Protein AF-A0A078JVB6-F1 (afdb_monomer)

Nearest PDB structures (foldseek):
  8y9r-assembly2_B  TM=2.788E-01  e=4.853E-01  Physcomitrium patens
  7nfx-assembly1_u  TM=2.437E-01  e=1.561E+00  Homo sapiens

Foldseek 3Di:
DLVVLLVLLLVLVVVLQVDDPPDQSCPDPSLVVLQCLQQVDPPLSSLLSNLVSLVCCCVVHPDQQEGDPRSLVSVLVSLLSSLLSCVVVVVLVSNLSSLVSQQRHFYADPVRDTDGSLLVNLPRCCLLDLVSLLVSLVVQVPDDDDPPDDPLRSSLVSLLVSLLSCLSNQPDLVSSLVSSVVSCVVVVHDPVSNVVSSVSSVVSNCVSCVVVNHDCPPVPPDPPDDDDDDDDDDDDDDDDDDDDDDDDDPPPPPPDDDDDDDDDDDDDDDDDDDDDDDDD

InterPro domains:
  IPR051696 DENN Domain-Containing GEFs [PTHR12296] (29-275)

Solvent-accessible surface area (backbone atoms only — not comparable to full-atom values): 17310 Å² total; per-residue (Å²): 105,74,67,58,52,35,56,50,41,44,56,33,51,58,48,52,77,62,56,53,99,87,54,61,44,75,79,29,71,41,42,50,51,52,44,49,38,34,71,72,38,88,87,41,60,41,29,41,34,45,46,49,43,52,50,48,46,54,69,76,44,93,53,80,37,77,37,54,74,58,49,39,54,39,55,41,52,49,48,47,50,30,38,54,53,26,54,77,69,68,37,58,68,48,35,52,52,42,54,57,50,25,66,53,27,26,24,66,50,98,82,70,46,77,49,41,42,29,46,74,46,57,87,46,70,66,80,75,38,60,68,54,55,50,53,51,49,52,55,56,66,72,46,92,72,67,92,85,61,52,65,72,60,50,54,50,54,50,50,50,54,53,43,48,51,40,41,49,30,45,57,52,73,66,64,46,45,55,48,51,50,55,57,38,55,77,70,66,58,54,67,77,57,51,54,50,51,52,53,49,44,53,51,53,40,50,54,44,35,72,73,72,44,74,66,69,93,68,65,90,77,68,90,75,82,73,81,78,88,72,82,88,78,83,88,90,85,91,82,86,84,88,83,91,82,85,82,89,76,88,80,70,79,85,77,82,77,87,87,86,86,87,88,88,82,89,84,85,89,88,84,84,92,82,89,87,91,82,91,134

Mean predicted aligned error: 13.22 Å

Structure (mmCIF, N/CA/C/O backbone):
data_AF-A0A078JVB6-F1
#
_entry.id   AF-A0A078JVB6-F1
#
loop_
_atom_site.group_PDB
_atom_site.id
_atom_site.type_symbol
_atom_site.label_atom_id
_atom_site.label_alt_id
_atom_site.label_comp_id
_atom_site.label_asym_id
_atom_site.label_entity_id
_atom_site.label_seq_id
_atom_site.pdbx_PDB_ins_code
_atom_site.Cartn_x
_atom_site.Cartn_y
_atom_site.Cartn_z
_atom_site.occupancy
_atom_site.B_iso_or_equiv
_atom_site.auth_seq_id
_atom_site.auth_comp_id
_atom_site.auth_asym_id
_atom_site.auth_atom_id
_atom_site.pdbx_PDB_model_num
ATOM 1 N N . MET A 1 1 ? 23.842 14.309 -0.931 1.00 63.47 1 MET A N 1
ATOM 2 C CA . MET A 1 1 ? 23.602 12.861 -1.118 1.00 63.47 1 MET A CA 1
ATOM 3 C C . MET A 1 1 ? 22.116 12.519 -1.155 1.00 63.47 1 MET A C 1
ATOM 5 O O . MET A 1 1 ? 21.648 12.162 -2.223 1.00 63.47 1 MET A O 1
ATOM 9 N N . VAL A 1 2 ? 21.351 12.672 -0.062 1.00 66.50 2 VAL A N 1
ATOM 10 C CA . VAL A 1 2 ? 19.897 12.362 -0.048 1.00 66.50 2 VAL A CA 1
ATOM 11 C C . VAL A 1 2 ? 19.121 13.165 -1.103 1.00 66.50 2 VAL A C 1
ATOM 13 O O . VAL A 1 2 ? 18.364 12.595 -1.885 1.00 66.50 2 VAL A O 1
ATOM 16 N N . LEU A 1 3 ? 19.376 14.477 -1.193 1.00 70.25 3 LEU A N 1
ATOM 17 C CA . LEU A 1 3 ? 18.745 15.346 -2.192 1.00 70.25 3 LEU A CA 1
ATOM 18 C C . LEU A 1 3 ? 19.116 14.948 -3.635 1.00 70.25 3 LEU A C 1
ATOM 20 O O . LEU A 1 3 ? 18.257 14.950 -4.510 1.00 70.25 3 LEU A O 1
ATOM 24 N N . ASP A 1 4 ? 20.363 14.529 -3.869 1.00 80.69 4 ASP A N 1
ATOM 25 C CA . ASP A 1 4 ? 20.841 14.112 -5.197 1.00 80.69 4 ASP A CA 1
ATOM 26 C C . ASP A 1 4 ? 20.177 12.806 -5.658 1.00 80.69 4 ASP A C 1
ATOM 28 O O . ASP A 1 4 ? 19.817 12.666 -6.828 1.00 80.69 4 ASP A O 1
ATOM 32 N N . ILE A 1 5 ? 19.969 11.858 -4.735 1.00 83.19 5 ILE A N 1
ATOM 33 C CA . ILE A 1 5 ? 19.266 10.597 -5.011 1.00 83.19 5 ILE A CA 1
ATOM 34 C C . ILE A 1 5 ? 17.796 10.872 -5.336 1.00 83.19 5 ILE A C 1
ATOM 36 O O . ILE A 1 5 ? 17.284 10.332 -6.316 1.00 83.19 5 ILE A O 1
ATOM 40 N N . LYS A 1 6 ? 17.138 11.757 -4.579 1.00 83.25 6 LYS A N 1
ATOM 41 C CA . LYS A 1 6 ? 15.743 12.144 -4.828 1.00 83.25 6 LYS A CA 1
ATOM 42 C C . LYS A 1 6 ? 15.561 12.778 -6.210 1.00 83.25 6 LYS A C 1
ATOM 44 O O . LYS A 1 6 ? 14.719 12.321 -6.979 1.00 83.25 6 LYS A O 1
ATOM 49 N N . VAL A 1 7 ? 16.387 13.765 -6.567 1.00 87.50 7 VAL A N 1
ATOM 50 C CA . VAL A 1 7 ? 16.336 14.417 -7.892 1.00 87.50 7 VAL A CA 1
ATOM 51 C C . VAL A 1 7 ? 16.582 13.403 -9.014 1.00 87.50 7 VAL A C 1
ATOM 53 O O . VAL A 1 7 ? 15.894 13.411 -10.039 1.00 87.50 7 VAL A O 1
ATOM 56 N N . LYS A 1 8 ? 17.528 12.477 -8.817 1.00 92.38 8 LYS A N 1
ATOM 57 C CA . LYS A 1 8 ? 17.791 11.400 -9.778 1.00 92.38 8 LYS A CA 1
ATOM 58 C C . LYS A 1 8 ? 16.578 10.480 -9.949 1.00 92.38 8 LYS A C 1
ATOM 60 O O . LYS A 1 8 ? 16.223 10.172 -11.087 1.00 92.38 8 LYS A O 1
ATOM 65 N N . LEU A 1 9 ? 15.939 10.067 -8.853 1.00 94.62 9 LEU A N 1
ATOM 66 C CA . LEU A 1 9 ? 14.742 9.221 -8.873 1.00 94.62 9 LEU A CA 1
ATOM 67 C C . LEU A 1 9 ? 13.564 9.913 -9.561 1.00 94.62 9 LEU A C 1
ATOM 69 O O . LEU A 1 9 ? 12.920 9.280 -10.389 1.00 94.62 9 LEU A O 1
ATOM 73 N N . GLN A 1 10 ? 13.350 11.209 -9.323 1.00 93.81 10 GLN A N 1
ATOM 74 C CA . GLN A 1 10 ? 12.337 11.999 -10.035 1.00 93.81 10 GLN A CA 1
ATOM 75 C C . GLN A 1 10 ? 12.557 11.985 -11.551 1.00 93.81 10 GLN A C 1
ATOM 77 O O . GLN A 1 10 ? 11.631 11.721 -12.319 1.00 93.81 10 GLN A O 1
ATOM 82 N N . GLY A 1 11 ? 13.796 12.203 -11.997 1.00 95.25 11 GLY A N 1
ATOM 83 C CA . GLY A 1 11 ? 14.130 12.144 -13.418 1.00 95.25 11 GLY A CA 1
ATOM 84 C C . GLY A 1 11 ? 13.919 10.755 -14.031 1.00 95.25 11 GLY A C 1
ATOM 85 O O . GLY A 1 11 ? 13.381 10.653 -15.132 1.00 95.25 11 GLY A O 1
ATOM 86 N N . LEU A 1 12 ? 14.336 9.693 -13.333 1.00 97.00 12 LEU A N 1
ATOM 87 C CA . LEU A 1 12 ? 14.167 8.308 -13.791 1.00 97.00 12 LEU A CA 1
ATOM 88 C C . LEU A 1 12 ? 12.688 7.908 -13.844 1.00 97.00 12 LEU A C 1
ATOM 90 O O . LEU A 1 12 ? 12.253 7.341 -14.839 1.00 97.00 12 LEU A O 1
ATOM 94 N N . TRP A 1 13 ? 11.914 8.255 -12.815 1.00 96.69 13 TRP A N 1
ATOM 95 C CA . TRP A 1 13 ? 10.478 7.996 -12.731 1.00 96.69 13 TRP A CA 1
ATOM 96 C C . TRP A 1 13 ? 9.714 8.622 -13.899 1.00 96.69 13 TRP A C 1
ATOM 98 O O . TRP A 1 13 ? 8.967 7.942 -14.599 1.00 96.69 13 TRP A O 1
ATOM 108 N N . LEU A 1 14 ? 9.948 9.909 -14.164 1.00 95.44 14 LEU A N 1
ATOM 109 C CA . LEU A 1 14 ? 9.268 10.606 -15.254 1.00 95.44 14 LEU A CA 1
ATOM 110 C C . LEU A 1 14 ? 9.662 10.069 -16.631 1.00 95.44 14 LEU A C 1
ATOM 112 O O . LEU A 1 14 ? 8.834 10.092 -17.537 1.00 95.44 14 LEU A O 1
ATOM 116 N N . ARG A 1 15 ? 10.906 9.608 -16.813 1.00 96.19 15 ARG A N 1
ATOM 117 C CA . ARG A 1 15 ? 11.323 8.960 -18.064 1.00 96.19 15 ARG A CA 1
ATOM 118 C C . ARG A 1 15 ? 10.704 7.575 -18.220 1.00 96.19 15 ARG A C 1
ATOM 120 O O . ARG A 1 15 ? 10.214 7.286 -19.302 1.00 96.19 15 ARG A O 1
ATOM 127 N N . LEU A 1 16 ? 10.621 6.787 -17.144 1.00 96.25 16 LEU A N 1
ATOM 128 C CA . LEU A 1 16 ? 9.953 5.481 -17.139 1.00 96.25 16 LEU A CA 1
ATOM 129 C C . LEU A 1 16 ? 8.487 5.600 -17.589 1.00 96.25 16 LEU A C 1
ATOM 131 O O . LEU A 1 16 ? 8.020 4.816 -18.408 1.00 96.25 16 LEU A O 1
ATOM 135 N N . LEU A 1 17 ? 7.770 6.617 -17.098 1.00 94.19 17 LEU A N 1
ATOM 136 C CA . LEU A 1 17 ? 6.379 6.881 -17.489 1.00 94.19 17 LEU A CA 1
ATOM 137 C C . LEU A 1 17 ? 6.217 7.472 -18.901 1.00 94.19 17 LEU A C 1
ATOM 139 O O . LEU A 1 17 ? 5.098 7.556 -19.403 1.00 94.19 17 LEU A O 1
ATOM 143 N N . LYS A 1 18 ? 7.308 7.910 -19.534 1.00 93.88 18 LYS A N 1
ATOM 144 C CA . LYS A 1 18 ? 7.320 8.478 -20.891 1.00 93.88 18 LYS A CA 1
ATOM 145 C C . LYS A 1 18 ? 7.853 7.512 -21.947 1.00 93.88 18 LYS A C 1
ATOM 147 O O . LYS A 1 18 ? 7.932 7.916 -23.105 1.00 93.88 18 LYS A O 1
ATOM 152 N N . LEU A 1 19 ? 8.221 6.289 -21.557 1.00 90.69 19 LEU A N 1
ATOM 153 C CA . LEU A 1 19 ? 8.624 5.253 -22.503 1.00 90.69 19 LEU A CA 1
ATOM 154 C C . LEU A 1 19 ? 7.527 5.040 -23.553 1.00 90.69 19 LEU A C 1
ATOM 156 O O . LEU A 1 19 ? 6.331 5.108 -23.247 1.00 90.69 19 LEU A O 1
ATOM 160 N N . GLY A 1 20 ? 7.956 4.841 -24.797 1.00 81.69 20 GLY A N 1
ATOM 161 C CA . GLY A 1 20 ? 7.069 4.637 -25.938 1.00 81.69 20 GLY A CA 1
ATOM 162 C C . GLY A 1 20 ? 6.258 3.345 -25.809 1.00 81.69 20 GLY A C 1
ATOM 163 O O . GLY A 1 20 ? 6.610 2.452 -25.046 1.00 81.69 20 GLY A O 1
ATOM 164 N N . SER A 1 21 ? 5.185 3.207 -26.594 1.00 77.62 21 SER A N 1
ATOM 165 C CA . SER A 1 21 ? 4.349 1.994 -26.584 1.00 77.62 21 SER A CA 1
ATOM 166 C C . SER A 1 21 ? 5.095 0.720 -26.997 1.00 77.62 21 SER A C 1
ATOM 168 O O . SER A 1 21 ? 4.660 -0.373 -26.653 1.00 77.62 21 SER A O 1
ATOM 170 N N . ASP A 1 22 ? 6.199 0.867 -27.733 1.00 81.69 22 ASP A N 1
ATOM 171 C CA . ASP A 1 22 ? 7.014 -0.239 -28.249 1.00 81.69 22 ASP A CA 1
ATOM 172 C C . ASP A 1 22 ? 8.239 -0.547 -27.363 1.00 81.69 22 ASP A C 1
ATOM 174 O O . ASP A 1 22 ? 8.994 -1.479 -27.642 1.00 81.69 22 ASP A O 1
ATOM 178 N N . GLU A 1 23 ? 8.462 0.239 -26.305 1.00 87.62 23 GLU A N 1
ATOM 179 C CA . GLU A 1 23 ? 9.583 0.072 -25.380 1.00 87.62 23 GLU A CA 1
ATOM 180 C C . GLU A 1 23 ? 9.140 -0.753 -24.167 1.00 87.62 23 GLU A C 1
ATOM 182 O O . GLU A 1 23 ? 8.207 -0.373 -23.465 1.00 87.62 23 GLU A O 1
ATOM 187 N N . ASP A 1 24 ? 9.823 -1.869 -23.883 1.00 91.88 24 ASP A N 1
ATOM 188 C CA . ASP A 1 24 ? 9.560 -2.674 -22.683 1.00 91.88 24 ASP A CA 1
ATOM 189 C C . ASP A 1 24 ? 10.155 -1.992 -21.434 1.00 91.88 24 ASP A C 1
ATOM 191 O O . ASP A 1 24 ? 11.388 -1.976 -21.280 1.00 91.88 24 ASP A O 1
ATOM 195 N N . PRO A 1 25 ? 9.326 -1.486 -20.496 1.00 93.62 25 PRO A N 1
ATOM 196 C CA . PRO A 1 25 ? 9.805 -0.793 -19.310 1.00 93.62 25 PRO A CA 1
ATOM 197 C C . PRO A 1 25 ? 10.682 -1.662 -18.415 1.00 93.62 25 PRO A C 1
ATOM 199 O O . PRO A 1 25 ? 11.586 -1.122 -17.786 1.00 93.62 25 PRO A O 1
ATOM 202 N N . LEU A 1 26 ? 10.488 -2.985 -18.373 1.00 94.75 26 LEU A N 1
ATOM 203 C CA . LEU A 1 26 ? 11.305 -3.876 -17.538 1.00 94.75 26 LEU A CA 1
ATOM 204 C C . LEU A 1 26 ? 12.746 -4.006 -18.044 1.00 94.75 26 LEU A C 1
ATOM 206 O O . LEU A 1 26 ? 13.659 -4.247 -17.255 1.00 94.75 26 LEU A O 1
ATOM 210 N N . SER A 1 27 ? 12.954 -3.825 -19.348 1.00 94.19 27 SER A N 1
ATOM 211 C CA . SER A 1 27 ? 14.278 -3.822 -19.980 1.00 94.19 27 SER A CA 1
ATOM 212 C C . SER A 1 27 ? 14.947 -2.441 -19.992 1.00 94.19 27 SER A C 1
ATOM 214 O O . SER A 1 27 ? 16.119 -2.320 -20.354 1.00 94.19 27 SER A O 1
ATOM 216 N N . SER A 1 28 ? 14.214 -1.394 -19.595 1.00 96.38 28 SER A N 1
ATOM 217 C CA . SER A 1 28 ? 14.687 -0.012 -19.661 1.00 96.38 28 SER A CA 1
ATOM 218 C C . SER A 1 28 ? 15.803 0.283 -18.655 1.00 96.38 28 SER A C 1
ATOM 220 O O . SER A 1 28 ? 15.858 -0.255 -17.542 1.00 96.38 28 SER A O 1
ATOM 222 N N . PHE A 1 29 ? 16.678 1.216 -19.032 1.00 96.31 29 PHE A N 1
ATOM 223 C CA . PHE A 1 29 ? 17.718 1.731 -18.144 1.00 96.31 29 PHE A CA 1
ATOM 224 C C . PHE A 1 29 ? 17.118 2.402 -16.898 1.00 96.31 29 PHE A C 1
ATOM 226 O O . PHE A 1 29 ? 17.647 2.254 -15.792 1.00 96.31 29 PHE A O 1
ATOM 233 N N . GLU A 1 30 ? 16.005 3.119 -17.067 1.00 97.31 30 GLU A N 1
ATOM 234 C CA . GLU A 1 30 ? 15.248 3.768 -16.002 1.00 97.31 30 GLU A CA 1
ATOM 235 C C . GLU A 1 30 ? 14.823 2.768 -14.930 1.00 97.31 30 GLU A C 1
ATOM 237 O O . GLU A 1 30 ? 15.171 2.946 -13.760 1.00 97.31 30 GLU A O 1
ATOM 242 N N . TYR A 1 31 ? 14.122 1.703 -15.331 1.00 97.69 31 TYR A N 1
ATOM 243 C CA . TYR A 1 31 ? 13.657 0.662 -14.419 1.00 97.69 31 TYR A CA 1
ATOM 244 C C . TYR A 1 31 ? 14.824 -0.010 -13.701 1.00 97.69 31 TYR A C 1
ATOM 246 O O . TYR A 1 31 ? 14.832 -0.058 -12.471 1.00 97.69 31 TYR A O 1
ATOM 254 N N . GLY A 1 32 ? 15.840 -0.461 -14.448 1.00 97.38 32 GLY A N 1
ATOM 255 C CA . GLY A 1 32 ? 17.000 -1.139 -13.868 1.00 97.38 32 GLY A CA 1
ATOM 256 C C . GLY A 1 32 ? 17.744 -0.266 -12.856 1.00 97.38 32 GLY A C 1
ATOM 257 O O . GLY A 1 32 ? 18.151 -0.743 -11.797 1.00 97.38 32 GLY A O 1
ATOM 258 N N . THR A 1 33 ? 17.862 1.036 -13.129 1.00 96.69 33 THR A N 1
ATOM 259 C CA . THR A 1 33 ? 18.512 1.975 -12.206 1.00 96.69 33 THR A CA 1
ATOM 260 C C . THR A 1 33 ? 17.674 2.218 -10.953 1.00 96.69 33 THR A C 1
ATOM 262 O O . THR A 1 33 ? 18.233 2.233 -9.858 1.00 96.69 33 THR A O 1
ATOM 265 N N . ILE A 1 34 ? 16.356 2.414 -11.082 1.00 97.50 34 ILE A N 1
ATOM 266 C CA . ILE A 1 34 ? 15.474 2.582 -9.916 1.00 97.50 34 ILE A CA 1
ATOM 267 C C . ILE A 1 34 ? 15.509 1.315 -9.057 1.00 97.50 34 ILE A C 1
ATOM 269 O O . ILE A 1 34 ? 15.714 1.408 -7.850 1.00 97.50 34 ILE A O 1
ATOM 273 N N . LEU A 1 35 ? 15.375 0.139 -9.675 1.00 97.50 35 LEU A N 1
ATOM 274 C CA . LEU A 1 35 ? 15.418 -1.141 -8.978 1.00 97.50 35 LEU A CA 1
ATOM 275 C C . LEU A 1 35 ? 16.729 -1.303 -8.200 1.00 97.50 35 LEU A C 1
ATOM 277 O O . LEU A 1 35 ? 16.695 -1.549 -6.997 1.00 97.50 35 LEU A O 1
ATOM 281 N N . ALA A 1 36 ? 17.875 -1.065 -8.846 1.00 95.81 36 ALA A N 1
ATOM 282 C CA . ALA A 1 36 ? 19.182 -1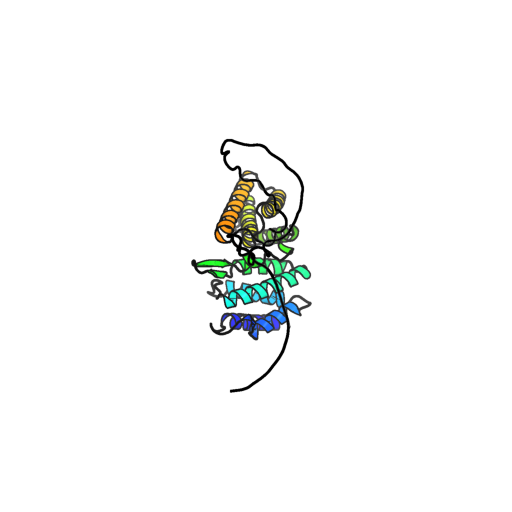.164 -8.200 1.00 95.81 36 ALA A CA 1
ATOM 283 C C . ALA A 1 36 ? 19.330 -0.199 -7.010 1.00 95.81 36 ALA A C 1
ATOM 285 O O . ALA A 1 36 ? 19.908 -0.575 -5.986 1.00 95.81 36 ALA A O 1
ATOM 286 N N . LEU A 1 37 ? 18.785 1.022 -7.123 1.00 94.94 37 LEU A N 1
ATOM 287 C CA . LEU A 1 37 ? 18.761 2.006 -6.036 1.00 94.94 37 LEU A CA 1
ATOM 288 C C . LEU A 1 37 ? 17.882 1.565 -4.862 1.00 94.94 37 LEU A C 1
ATOM 290 O O . LEU A 1 37 ? 18.185 1.928 -3.736 1.00 94.94 37 LEU A O 1
ATOM 294 N N . ILE A 1 38 ? 16.813 0.804 -5.092 1.00 95.88 38 ILE A N 1
ATOM 295 C CA . ILE A 1 38 ? 15.957 0.274 -4.020 1.00 95.88 38 I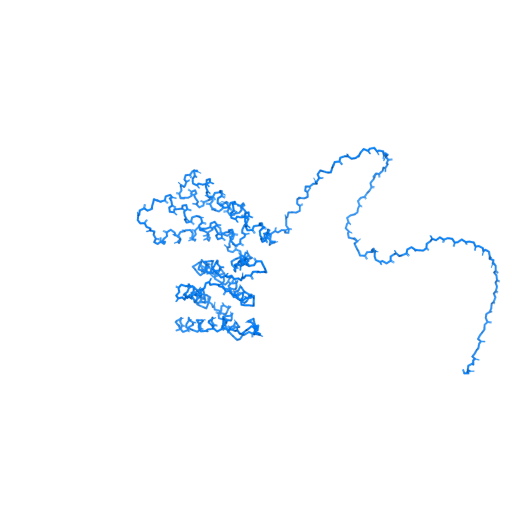LE A CA 1
ATOM 296 C C . ILE A 1 38 ? 16.601 -0.964 -3.375 1.00 95.88 38 ILE A C 1
ATOM 298 O O . ILE A 1 38 ? 16.591 -1.116 -2.151 1.00 95.88 38 ILE A O 1
ATOM 302 N N . GLU A 1 39 ? 17.149 -1.867 -4.188 1.00 93.44 39 GLU A N 1
ATOM 303 C CA . GLU A 1 39 ? 17.698 -3.149 -3.740 1.00 93.44 39 GLU A CA 1
ATOM 304 C C . GLU A 1 39 ? 18.985 -2.981 -2.930 1.00 93.44 39 GLU A C 1
ATOM 306 O O . GLU A 1 39 ? 19.098 -3.522 -1.823 1.00 93.44 39 GLU A O 1
ATOM 311 N N . SER A 1 40 ? 19.932 -2.205 -3.466 1.00 86.25 40 SER A N 1
ATOM 312 C CA . SER A 1 40 ? 21.302 -2.080 -2.941 1.00 86.25 40 SER A CA 1
ATOM 313 C C . SER A 1 40 ? 21.422 -1.103 -1.770 1.00 86.25 40 SER A C 1
ATOM 315 O O . SER A 1 40 ? 22.498 -0.924 -1.203 1.00 86.25 40 SER A O 1
ATOM 317 N N . ASP A 1 41 ? 20.327 -0.445 -1.416 1.00 80.25 41 ASP A N 1
ATOM 318 C CA . ASP A 1 41 ? 20.315 0.651 -0.467 1.00 80.25 41 ASP A CA 1
ATOM 319 C C . ASP A 1 41 ? 20.131 0.162 0.977 1.00 80.25 41 ASP A C 1
ATOM 321 O O . ASP A 1 41 ? 19.055 -0.277 1.409 1.00 80.25 41 ASP A O 1
ATOM 325 N N . ALA A 1 42 ? 21.237 0.224 1.719 1.00 79.25 42 ALA A N 1
ATOM 326 C CA . ALA A 1 42 ? 21.313 -0.175 3.117 1.00 79.25 42 ALA A CA 1
ATOM 327 C C . ALA A 1 42 ? 20.531 0.772 4.041 1.00 79.25 42 ALA A C 1
ATOM 329 O O . ALA A 1 42 ? 19.923 0.308 5.004 1.00 79.25 42 ALA A O 1
ATOM 330 N N . GLU A 1 43 ? 20.514 2.072 3.734 1.00 85.69 43 GLU A N 1
ATOM 331 C CA . GLU A 1 43 ? 19.908 3.108 4.582 1.00 85.69 43 GLU A CA 1
ATOM 332 C C . GLU A 1 43 ? 18.419 3.325 4.280 1.00 85.69 43 GLU A C 1
ATOM 334 O O . GLU A 1 43 ? 17.696 3.895 5.091 1.00 85.69 43 GLU A O 1
ATOM 339 N N . GLY A 1 44 ? 17.927 2.838 3.139 1.00 90.62 44 GLY A N 1
ATOM 340 C CA . GLY A 1 44 ? 16.526 2.972 2.737 1.00 90.62 44 GLY A CA 1
ATOM 341 C C . GLY A 1 44 ? 16.188 4.280 2.014 1.00 90.62 44 GLY A C 1
ATOM 342 O O . GLY A 1 44 ? 15.016 4.508 1.708 1.00 90.62 44 GLY A O 1
ATOM 343 N N . ILE A 1 45 ? 17.186 5.110 1.693 1.00 91.12 45 ILE A N 1
ATOM 344 C CA . ILE A 1 45 ? 17.053 6.375 0.956 1.00 91.12 45 ILE A CA 1
ATOM 345 C C . ILE A 1 45 ? 16.486 6.182 -0.461 1.00 91.12 45 ILE A C 1
ATOM 347 O O . ILE A 1 45 ? 15.641 6.956 -0.901 1.00 91.12 45 ILE A O 1
ATOM 351 N N . GLY A 1 46 ? 16.939 5.171 -1.196 1.00 93.50 46 GLY A N 1
ATOM 352 C CA . GLY A 1 46 ? 16.465 4.855 -2.541 1.00 93.50 46 GLY A CA 1
ATOM 353 C C . GLY A 1 46 ? 15.007 4.400 -2.545 1.00 93.50 46 GLY A C 1
ATOM 354 O O . GLY A 1 46 ? 14.212 4.881 -3.349 1.00 93.50 46 GLY A O 1
ATOM 355 N N . GLY A 1 47 ? 14.634 3.530 -1.600 1.00 95.25 47 GLY A N 1
ATOM 356 C CA . GLY A 1 47 ? 13.247 3.086 -1.421 1.00 95.25 47 GLY A CA 1
ATOM 357 C C . GLY A 1 47 ? 12.310 4.222 -1.006 1.00 95.25 47 GLY A C 1
ATOM 358 O O . GLY A 1 47 ? 11.321 4.485 -1.686 1.00 95.25 47 GLY A O 1
ATOM 359 N N . SER A 1 48 ? 12.638 4.923 0.080 1.00 95.31 48 SER A N 1
ATOM 360 C CA . SER A 1 48 ? 11.838 6.049 0.587 1.00 95.31 48 SER A CA 1
ATOM 361 C C . SER A 1 48 ? 11.747 7.194 -0.425 1.00 95.31 48 SER A C 1
ATOM 363 O O . SER A 1 48 ? 10.652 7.686 -0.696 1.00 95.31 48 SER A O 1
ATOM 365 N N . GLY A 1 49 ? 12.861 7.553 -1.071 1.00 95.06 49 GLY A N 1
ATOM 366 C CA . GLY A 1 49 ? 12.904 8.574 -2.115 1.00 95.06 49 GLY A CA 1
ATOM 367 C C . GLY A 1 49 ? 12.078 8.209 -3.351 1.00 95.06 49 GLY A C 1
ATOM 368 O O . GLY A 1 49 ? 11.471 9.088 -3.961 1.00 95.06 49 GLY A O 1
ATOM 369 N N . PHE A 1 50 ? 11.997 6.922 -3.708 1.00 96.62 50 PHE A N 1
ATOM 370 C CA . PHE A 1 50 ? 11.150 6.463 -4.811 1.00 96.62 50 PHE A CA 1
ATOM 371 C C . PHE A 1 50 ? 9.663 6.629 -4.476 1.00 96.62 50 PHE A C 1
ATOM 373 O O . PHE A 1 50 ? 8.907 7.178 -5.278 1.00 96.62 50 PHE A O 1
ATOM 380 N N . ILE A 1 51 ? 9.250 6.225 -3.272 1.00 97.25 51 ILE A N 1
ATOM 381 C CA . ILE A 1 51 ? 7.866 6.396 -2.810 1.00 97.25 51 ILE A CA 1
ATOM 382 C C . ILE A 1 51 ? 7.495 7.879 -2.711 1.00 97.25 51 ILE A C 1
ATOM 384 O O . ILE A 1 51 ? 6.419 8.282 -3.156 1.00 97.25 51 ILE A O 1
ATOM 388 N N . GLU A 1 52 ? 8.389 8.708 -2.173 1.00 95.12 52 GLU A N 1
ATOM 389 C CA . GLU A 1 52 ? 8.177 10.151 -2.071 1.00 95.12 52 GLU A CA 1
ATOM 390 C C . GLU A 1 52 ? 8.041 10.802 -3.454 1.00 95.12 52 GLU A C 1
ATOM 392 O O . GLU A 1 52 ? 7.132 11.601 -3.663 1.00 95.12 52 GLU A O 1
ATOM 397 N N . CYS A 1 53 ? 8.871 10.401 -4.421 1.00 95.00 53 CYS A N 1
ATOM 398 C CA . CYS A 1 53 ? 8.772 10.851 -5.807 1.00 95.00 53 CYS A CA 1
ATOM 399 C C . CYS A 1 53 ? 7.386 10.569 -6.410 1.00 95.00 53 CYS A C 1
ATOM 401 O O . CYS A 1 53 ? 6.780 11.458 -7.011 1.00 95.00 53 CYS A O 1
ATOM 403 N N . ILE A 1 54 ? 6.857 9.353 -6.234 1.00 96.62 54 ILE A N 1
ATOM 404 C CA . ILE A 1 54 ? 5.510 9.006 -6.713 1.00 96.62 54 ILE A CA 1
ATOM 405 C C . ILE A 1 54 ? 4.460 9.873 -6.012 1.00 96.62 54 ILE A C 1
ATOM 407 O O . ILE A 1 54 ? 3.574 10.429 -6.663 1.00 96.62 54 ILE A O 1
ATOM 411 N N . ARG A 1 55 ? 4.571 10.016 -4.688 1.00 95.50 55 ARG A N 1
ATOM 412 C CA . ARG A 1 55 ? 3.634 10.796 -3.873 1.00 95.50 55 ARG A CA 1
ATOM 413 C C . ARG A 1 55 ? 3.594 12.264 -4.294 1.00 95.50 55 ARG A C 1
ATOM 415 O O . ARG A 1 55 ? 2.517 12.848 -4.361 1.00 95.50 55 ARG A O 1
ATOM 422 N N . GLU A 1 56 ? 4.748 12.861 -4.573 1.00 94.06 56 GLU A N 1
ATOM 423 C CA . GLU A 1 56 ? 4.849 14.227 -5.088 1.00 94.06 56 GLU A CA 1
ATOM 424 C C . GLU A 1 56 ? 4.256 14.342 -6.489 1.00 94.06 56 GLU A C 1
ATOM 426 O O . GLU A 1 56 ? 3.535 15.299 -6.755 1.00 94.06 56 GLU A O 1
ATOM 431 N N . HIS A 1 57 ? 4.502 13.366 -7.367 1.00 94.12 57 HIS A N 1
ATOM 432 C CA . HIS A 1 57 ? 3.935 13.373 -8.713 1.00 94.12 57 HIS A CA 1
ATOM 433 C C . HIS A 1 57 ? 2.402 13.321 -8.675 1.00 94.12 57 HIS A C 1
ATOM 435 O O . HIS A 1 57 ? 1.760 14.137 -9.326 1.00 94.12 57 HIS A O 1
ATOM 441 N N . LEU A 1 58 ? 1.812 12.446 -7.855 1.00 94.69 58 LEU A N 1
ATOM 442 C CA . LEU A 1 58 ? 0.356 12.357 -7.677 1.00 94.69 58 LEU A CA 1
ATOM 443 C C . LEU A 1 58 ? -0.261 13.638 -7.088 1.00 94.69 58 LEU A C 1
ATOM 445 O O . LEU A 1 58 ? -1.395 13.971 -7.407 1.00 94.69 58 LEU A O 1
ATOM 449 N N . LYS A 1 59 ? 0.462 14.359 -6.220 1.00 92.31 59 LYS A N 1
ATOM 450 C CA . LYS A 1 59 ? -0.050 15.577 -5.564 1.00 92.31 59 LYS A CA 1
ATOM 451 C C . LYS A 1 59 ? 0.129 16.849 -6.386 1.00 92.31 59 LYS A C 1
ATOM 453 O O . LYS A 1 59 ? -0.710 17.740 -6.312 1.00 92.31 59 LYS A O 1
ATOM 458 N N . ASN A 1 60 ? 1.251 16.963 -7.093 1.00 89.06 60 ASN A N 1
ATOM 459 C CA . ASN A 1 60 ? 1.709 18.221 -7.688 1.00 89.06 60 ASN A CA 1
ATOM 460 C C . ASN A 1 60 ? 1.557 18.260 -9.215 1.00 89.06 60 ASN A C 1
ATOM 462 O O . ASN A 1 60 ? 1.977 19.235 -9.836 1.00 89.06 60 ASN A O 1
ATOM 466 N N . SER A 1 61 ? 1.011 17.211 -9.830 1.00 86.94 61 SER A N 1
ATOM 467 C CA . SER A 1 61 ? 0.751 17.159 -11.269 1.00 86.94 61 SER A CA 1
ATOM 468 C C . SER A 1 61 ? -0.711 16.829 -11.554 1.00 86.94 61 SER A C 1
ATOM 470 O O . SER A 1 61 ? -1.420 16.330 -10.686 1.00 86.94 61 SER A O 1
ATOM 472 N N . ASP A 1 62 ? -1.137 17.037 -12.799 1.00 89.31 62 ASP A N 1
ATOM 473 C CA . ASP A 1 62 ? -2.459 16.616 -13.282 1.00 89.31 62 ASP A CA 1
ATOM 474 C C . ASP A 1 62 ? -2.525 15.103 -13.594 1.00 89.31 62 ASP A C 1
ATOM 476 O O . ASP A 1 62 ? -3.459 14.626 -14.245 1.00 89.31 62 ASP A O 1
ATOM 480 N N . TRP A 1 63 ? -1.518 14.323 -13.180 1.00 92.31 63 TRP A N 1
ATOM 481 C CA . TRP A 1 63 ? -1.492 12.884 -13.408 1.00 92.31 63 TRP A CA 1
ATOM 482 C C . TRP A 1 63 ? -2.470 12.167 -12.476 1.00 92.31 63 TRP A C 1
ATOM 484 O O . TRP A 1 63 ? -2.329 12.168 -11.258 1.00 92.31 63 TRP A O 1
ATOM 494 N N . ASN A 1 64 ? -3.439 11.481 -13.074 1.00 91.44 64 ASN A N 1
ATOM 495 C CA . ASN A 1 64 ? -4.508 10.779 -12.366 1.00 91.44 64 ASN A CA 1
ATOM 496 C C . ASN A 1 64 ? -4.139 9.358 -11.898 1.00 91.44 64 ASN A C 1
ATOM 498 O O . ASN A 1 64 ? -5.037 8.591 -11.565 1.00 91.44 64 ASN A O 1
ATOM 502 N N . GLY A 1 65 ? -2.859 8.972 -11.953 1.00 94.94 65 GLY A N 1
ATOM 503 C CA . GLY A 1 65 ? -2.401 7.626 -11.590 1.00 94.94 65 GLY A CA 1
ATOM 504 C C . GLY A 1 65 ? -2.597 6.551 -12.669 1.00 94.94 65 GLY A C 1
ATOM 505 O O . GLY A 1 65 ? -2.257 5.390 -12.441 1.00 94.94 65 GLY A O 1
ATOM 506 N N . GLY A 1 66 ? -3.116 6.905 -13.848 1.00 96.25 66 GLY A N 1
ATOM 507 C CA . GLY A 1 66 ? -3.283 5.976 -14.965 1.00 96.25 66 GLY A CA 1
ATOM 508 C C . GLY A 1 66 ? -1.948 5.509 -15.556 1.00 96.25 66 GLY A C 1
ATOM 509 O O . GLY A 1 66 ? -1.067 6.326 -15.833 1.00 96.25 66 GLY A O 1
ATOM 510 N N . LEU A 1 67 ? -1.827 4.198 -15.773 1.00 96.19 67 LEU A N 1
ATOM 511 C CA . LEU A 1 67 ? -0.660 3.506 -16.326 1.00 96.19 67 LEU A CA 1
ATOM 512 C C . LEU A 1 67 ? -1.052 2.666 -17.551 1.00 96.19 67 LEU A C 1
ATOM 514 O O . LEU A 1 67 ? -2.152 2.099 -17.598 1.00 96.19 67 LEU A O 1
ATOM 518 N N . THR A 1 68 ? -0.134 2.521 -18.513 1.00 94.44 68 THR A N 1
ATOM 519 C CA . THR A 1 68 ? -0.243 1.461 -19.535 1.00 94.44 68 THR A CA 1
ATOM 520 C C . THR A 1 68 ? -0.061 0.077 -18.901 1.00 94.44 68 THR A C 1
ATOM 522 O O . THR A 1 68 ? 0.322 -0.042 -17.734 1.00 94.44 68 THR A O 1
ATOM 525 N N . VAL A 1 69 ? -0.335 -0.997 -19.646 1.00 93.50 69 VAL A N 1
ATOM 526 C CA . VAL A 1 69 ? -0.179 -2.371 -19.134 1.00 93.50 69 VAL A CA 1
ATOM 527 C C . VAL A 1 69 ? 1.279 -2.649 -18.759 1.00 93.50 69 VAL A C 1
ATOM 529 O O . VAL A 1 69 ? 1.556 -3.201 -17.695 1.00 93.50 69 VAL A O 1
ATOM 532 N N . GLU A 1 70 ? 2.206 -2.213 -19.598 1.00 93.50 70 GLU A N 1
ATOM 533 C CA . GLU A 1 70 ? 3.642 -2.417 -19.456 1.00 93.50 70 GLU A CA 1
ATOM 534 C C . GLU A 1 70 ? 4.189 -1.589 -18.286 1.00 93.50 70 GLU A C 1
ATOM 536 O O . GLU A 1 70 ? 4.888 -2.111 -17.413 1.00 93.50 70 GLU A O 1
ATOM 541 N N . GLN A 1 71 ? 3.786 -0.315 -18.198 1.00 95.62 71 GLN A N 1
ATOM 542 C CA . GLN A 1 71 ? 4.128 0.554 -17.071 1.00 95.62 71 GLN A CA 1
ATOM 543 C C . GLN A 1 71 ? 3.587 -0.011 -15.759 1.00 95.62 71 GLN A C 1
ATOM 545 O O . GLN A 1 71 ? 4.300 -0.044 -14.760 1.00 95.62 71 GLN A O 1
ATOM 550 N N . PHE A 1 72 ? 2.349 -0.508 -15.757 1.00 96.81 72 PHE A N 1
ATOM 551 C CA . PHE A 1 72 ? 1.744 -1.119 -14.580 1.00 96.81 72 PHE A CA 1
ATOM 552 C C . PHE A 1 72 ? 2.572 -2.286 -14.050 1.00 96.81 72 PHE A C 1
ATOM 554 O O . PHE A 1 72 ? 2.787 -2.374 -12.843 1.00 96.81 72 PHE A O 1
ATOM 561 N N . ILE A 1 73 ? 3.064 -3.164 -14.929 1.00 95.69 73 ILE A N 1
ATOM 562 C CA . ILE A 1 73 ? 3.904 -4.295 -14.524 1.00 95.69 73 ILE A CA 1
ATOM 563 C C . ILE A 1 73 ? 5.195 -3.791 -13.868 1.00 95.69 73 ILE A C 1
ATOM 565 O O . ILE A 1 73 ? 5.512 -4.230 -12.763 1.00 95.69 73 ILE A O 1
ATOM 569 N N . ALA A 1 74 ? 5.891 -2.838 -14.491 1.00 97.12 74 ALA A N 1
ATOM 570 C CA . ALA A 1 74 ? 7.131 -2.282 -13.955 1.00 97.12 74 ALA A CA 1
ATOM 571 C C . ALA A 1 74 ? 6.932 -1.562 -12.611 1.00 97.12 74 ALA A C 1
ATOM 573 O O . ALA A 1 74 ? 7.627 -1.857 -11.639 1.00 97.12 74 ALA A O 1
ATOM 574 N N . VAL A 1 75 ? 5.946 -0.664 -12.518 1.00 97.88 75 VAL A N 1
ATOM 575 C CA . VAL A 1 75 ? 5.629 0.078 -11.285 1.00 97.88 75 VAL A CA 1
ATOM 576 C C . VAL A 1 75 ? 5.256 -0.875 -10.151 1.00 97.88 75 VAL A C 1
ATOM 578 O O . VAL A 1 75 ? 5.708 -0.701 -9.020 1.00 97.88 75 VAL A O 1
ATOM 581 N N . LYS A 1 76 ? 4.466 -1.909 -10.452 1.00 97.62 76 LYS A N 1
ATOM 582 C CA . LYS A 1 76 ? 4.070 -2.942 -9.494 1.00 97.62 76 LYS A CA 1
ATOM 583 C C . LYS A 1 76 ? 5.279 -3.698 -8.935 1.00 97.62 76 LYS A C 1
ATOM 585 O O . LYS A 1 76 ? 5.351 -3.871 -7.721 1.00 97.62 76 LYS A O 1
ATOM 590 N N . GLU A 1 77 ? 6.226 -4.127 -9.771 1.00 97.94 77 GLU A N 1
ATOM 591 C CA . GLU A 1 77 ? 7.427 -4.832 -9.289 1.00 97.94 77 GLU A CA 1
ATOM 592 C C . GLU A 1 77 ? 8.363 -3.905 -8.489 1.00 97.94 77 GLU A C 1
ATOM 594 O O . GLU A 1 77 ? 8.848 -4.301 -7.426 1.00 97.94 77 GLU A O 1
ATOM 599 N N . LEU A 1 78 ? 8.536 -2.642 -8.909 1.00 98.25 78 LEU A N 1
ATOM 600 C CA . LEU A 1 78 ? 9.302 -1.648 -8.141 1.00 98.25 78 LEU A CA 1
ATOM 601 C C . LEU A 1 78 ? 8.679 -1.382 -6.765 1.00 9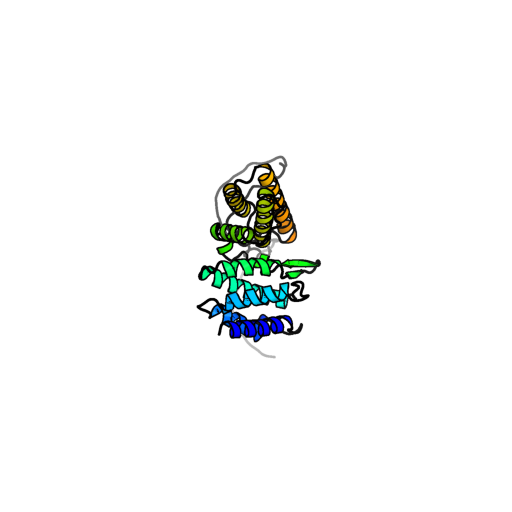8.25 78 LEU A C 1
ATOM 603 O O . LEU A 1 78 ? 9.390 -1.373 -5.760 1.00 98.25 78 LEU A O 1
ATOM 607 N N . LEU A 1 79 ? 7.355 -1.201 -6.697 1.00 98.25 79 LEU A N 1
ATOM 608 C CA . LEU A 1 79 ? 6.646 -1.012 -5.430 1.00 98.25 79 LEU A CA 1
ATOM 609 C C . LEU A 1 79 ? 6.741 -2.244 -4.538 1.00 98.25 79 LEU A C 1
ATOM 611 O O . LEU A 1 79 ? 6.987 -2.110 -3.341 1.00 98.25 79 LEU A O 1
ATOM 615 N N . LYS A 1 80 ? 6.590 -3.442 -5.107 1.00 97.94 80 LYS A N 1
ATOM 616 C CA . LYS A 1 80 ? 6.747 -4.688 -4.358 1.00 97.94 80 LYS A CA 1
ATOM 617 C C . LYS A 1 80 ? 8.132 -4.768 -3.720 1.00 97.94 80 LYS A C 1
ATOM 619 O O . LYS A 1 80 ? 8.226 -5.025 -2.521 1.00 97.94 80 LYS A O 1
ATOM 624 N N . MET A 1 81 ? 9.185 -4.470 -4.483 1.00 97.81 81 MET A N 1
ATOM 625 C CA . MET A 1 81 ? 10.550 -4.424 -3.963 1.00 97.81 81 MET A CA 1
ATOM 626 C C . MET A 1 81 ? 10.713 -3.351 -2.877 1.00 97.81 81 MET A C 1
ATOM 628 O O . MET A 1 81 ? 11.214 -3.647 -1.791 1.00 97.81 81 MET A O 1
ATOM 632 N N . ALA A 1 82 ? 10.246 -2.123 -3.124 1.00 97.69 82 ALA A N 1
ATOM 633 C CA . ALA A 1 82 ? 10.354 -1.014 -2.175 1.00 97.69 82 ALA A CA 1
ATOM 634 C C . ALA A 1 82 ? 9.686 -1.335 -0.833 1.00 97.69 82 ALA A C 1
ATOM 636 O O . ALA A 1 82 ? 10.303 -1.160 0.221 1.00 97.69 82 ALA A O 1
ATOM 637 N N . VAL A 1 83 ? 8.463 -1.871 -0.867 1.00 98.06 83 VAL A N 1
ATOM 638 C CA . VAL A 1 83 ? 7.723 -2.260 0.335 1.00 98.06 83 VAL A CA 1
ATOM 639 C C . VAL A 1 83 ? 8.419 -3.412 1.055 1.00 98.06 83 VAL A C 1
ATOM 641 O O . VAL A 1 83 ? 8.608 -3.333 2.266 1.00 98.06 83 VAL A O 1
ATOM 644 N N . SER A 1 84 ? 8.844 -4.465 0.348 1.00 97.31 84 SER A N 1
ATOM 645 C CA . SER A 1 84 ? 9.546 -5.592 0.975 1.00 97.31 84 SER A CA 1
ATOM 646 C C . SER A 1 84 ? 10.838 -5.153 1.670 1.00 97.31 84 SER A C 1
ATOM 648 O O . SER A 1 84 ? 11.107 -5.573 2.797 1.00 97.31 84 SER A O 1
ATOM 650 N N . ARG A 1 85 ? 11.622 -4.266 1.044 1.00 96.94 85 ARG A N 1
ATOM 651 C CA . ARG A 1 85 ? 12.859 -3.738 1.638 1.00 96.94 85 ARG A CA 1
ATOM 652 C C . ARG A 1 85 ? 12.569 -2.821 2.825 1.00 96.94 85 ARG A C 1
ATOM 654 O O . ARG A 1 85 ? 13.217 -2.977 3.859 1.00 96.94 85 ARG A O 1
ATOM 661 N N . ALA A 1 86 ? 11.584 -1.929 2.723 1.00 97.06 86 ALA A N 1
ATOM 662 C CA . ALA A 1 86 ? 11.174 -1.063 3.830 1.00 97.06 86 ALA A CA 1
ATOM 663 C C . ALA A 1 86 ? 10.675 -1.874 5.038 1.00 97.06 86 ALA A C 1
ATOM 665 O O . ALA A 1 86 ? 11.158 -1.667 6.150 1.00 97.06 86 ALA A O 1
ATOM 666 N N . ALA A 1 87 ? 9.815 -2.872 4.808 1.00 96.75 87 ALA A N 1
ATOM 667 C CA . ALA A 1 87 ? 9.336 -3.781 5.846 1.00 96.75 87 ALA A CA 1
ATOM 668 C C . ALA A 1 87 ? 10.490 -4.545 6.516 1.00 96.75 87 ALA A C 1
ATOM 670 O O . ALA A 1 87 ? 10.566 -4.583 7.740 1.00 96.75 87 ALA A O 1
ATOM 671 N N . SER A 1 88 ? 11.453 -5.065 5.740 1.00 95.25 88 SER A N 1
ATOM 672 C CA . SER A 1 88 ? 12.626 -5.769 6.294 1.00 95.25 88 SER A CA 1
ATOM 673 C C . SER A 1 88 ? 13.503 -4.898 7.203 1.00 95.25 88 SER A C 1
ATOM 675 O O . SER A 1 88 ? 14.188 -5.416 8.081 1.00 95.25 88 SER A O 1
ATOM 677 N N . ARG A 1 89 ? 13.471 -3.574 7.005 1.00 94.81 89 ARG A N 1
ATOM 678 C CA . ARG A 1 89 ? 14.187 -2.584 7.824 1.00 94.81 89 ARG A CA 1
ATOM 679 C C . ARG A 1 89 ? 13.321 -1.980 8.929 1.00 94.81 89 ARG A C 1
ATOM 681 O O . ARG A 1 89 ? 13.799 -1.109 9.648 1.00 94.81 89 ARG A O 1
ATOM 688 N N . ASN A 1 90 ? 12.066 -2.413 9.061 1.00 94.94 90 ASN A N 1
ATOM 689 C CA . ASN A 1 90 ? 11.086 -1.819 9.967 1.00 94.94 90 ASN A CA 1
ATOM 690 C C . ASN A 1 90 ? 10.860 -0.307 9.716 1.00 94.94 90 ASN A C 1
ATOM 692 O O . ASN A 1 90 ? 10.520 0.444 10.630 1.00 94.94 90 ASN A O 1
ATOM 696 N N . ASP A 1 91 ? 11.033 0.151 8.472 1.00 96.31 91 ASP A N 1
ATOM 697 C CA . ASP A 1 91 ? 10.676 1.510 8.052 1.00 96.31 91 ASP A CA 1
ATOM 698 C C . ASP A 1 91 ? 9.183 1.565 7.713 1.00 96.31 91 ASP A C 1
ATOM 700 O O . ASP A 1 91 ? 8.762 1.500 6.554 1.00 96.31 91 ASP A O 1
ATOM 704 N N . LEU A 1 92 ? 8.367 1.642 8.764 1.00 95.88 92 LEU A N 1
ATOM 705 C CA . LEU A 1 92 ? 6.912 1.624 8.639 1.00 95.88 92 LEU A CA 1
ATOM 706 C C . LEU A 1 92 ? 6.376 2.865 7.916 1.00 95.88 92 LEU A C 1
ATOM 708 O O . LEU A 1 92 ? 5.361 2.765 7.236 1.00 95.88 92 LEU A O 1
ATOM 712 N N . SER A 1 93 ? 7.070 4.004 7.996 1.00 95.94 93 SER A N 1
ATOM 713 C CA . SER A 1 93 ? 6.650 5.241 7.327 1.00 95.94 93 SER A CA 1
ATOM 714 C C . SER A 1 93 ? 6.666 5.099 5.801 1.00 95.94 93 SER A C 1
ATOM 716 O O . SER A 1 93 ? 5.688 5.430 5.128 1.00 95.94 93 SER A O 1
ATOM 718 N N . THR A 1 94 ? 7.724 4.498 5.250 1.00 97.06 94 THR A N 1
ATOM 719 C CA . THR A 1 94 ? 7.807 4.204 3.816 1.00 97.06 94 THR A CA 1
ATOM 720 C C . THR A 1 94 ? 6.768 3.166 3.399 1.00 97.06 94 THR A C 1
ATOM 722 O O . THR A 1 94 ? 6.149 3.320 2.347 1.00 97.06 94 THR A O 1
ATOM 725 N N . VAL A 1 95 ? 6.518 2.137 4.222 1.00 98.38 95 VAL A N 1
ATOM 726 C CA . VAL A 1 95 ? 5.465 1.138 3.951 1.00 98.38 95 VAL A CA 1
ATOM 727 C C . VAL A 1 95 ? 4.078 1.792 3.907 1.00 98.38 95 VAL A C 1
ATOM 729 O O . VAL A 1 95 ? 3.301 1.505 2.997 1.00 98.38 95 VAL A O 1
ATOM 732 N N . GLN A 1 96 ? 3.774 2.701 4.838 1.00 97.75 96 GLN A N 1
ATOM 733 C CA . GLN A 1 96 ? 2.513 3.451 4.867 1.00 97.75 96 GLN A CA 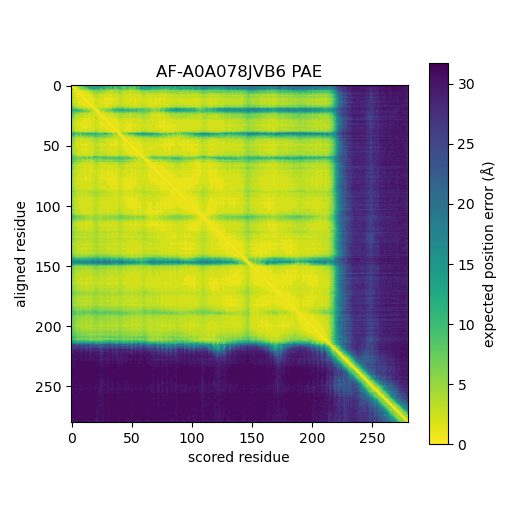1
ATOM 734 C C . GLN A 1 96 ? 2.340 4.316 3.614 1.00 97.75 96 GLN A C 1
ATOM 736 O O . GLN A 1 96 ? 1.306 4.251 2.955 1.00 97.75 96 GLN A O 1
ATOM 741 N N . TYR A 1 97 ? 3.359 5.085 3.226 1.00 97.81 97 TYR A N 1
ATOM 742 C CA . TYR A 1 97 ? 3.271 5.902 2.013 1.00 97.81 97 TYR A CA 1
ATOM 743 C C . TYR A 1 97 ? 3.166 5.055 0.746 1.00 97.81 97 TYR A C 1
ATOM 745 O O . TYR A 1 97 ? 2.435 5.423 -0.172 1.00 97.81 97 TYR A O 1
ATOM 753 N N . ALA A 1 98 ? 3.841 3.907 0.702 1.00 98.31 98 ALA A N 1
ATOM 754 C CA . ALA A 1 98 ? 3.721 2.966 -0.401 1.00 98.31 98 ALA A CA 1
ATOM 755 C C . ALA A 1 98 ? 2.301 2.382 -0.500 1.00 98.31 98 ALA A C 1
ATOM 757 O O . ALA A 1 98 ? 1.772 2.248 -1.605 1.00 98.31 98 ALA A O 1
ATOM 758 N N . LEU A 1 99 ? 1.664 2.087 0.642 1.00 98.56 99 LEU A N 1
ATOM 759 C CA . LEU A 1 99 ? 0.267 1.657 0.704 1.00 98.56 99 LEU A CA 1
ATOM 760 C C . LEU A 1 99 ? -0.657 2.706 0.071 1.00 98.56 99 LEU A C 1
ATOM 762 O O . LEU A 1 99 ? -1.453 2.349 -0.796 1.00 98.56 99 LEU A O 1
ATOM 766 N N . GLU A 1 100 ? -0.504 3.980 0.448 1.00 97.94 100 GLU A N 1
ATOM 767 C CA . GLU A 1 100 ? -1.298 5.094 -0.089 1.00 97.94 100 GLU A CA 1
ATOM 768 C C . GLU A 1 100 ? -1.115 5.247 -1.604 1.00 97.94 100 GLU A C 1
ATOM 770 O O . GLU A 1 100 ? -2.088 5.177 -2.349 1.00 97.94 100 GLU A O 1
ATOM 775 N N . VAL A 1 101 ? 0.124 5.386 -2.093 1.00 98.06 101 VAL A N 1
ATOM 776 C CA . VAL A 1 101 ? 0.352 5.628 -3.532 1.00 98.06 101 VAL A CA 1
ATOM 777 C C . VAL A 1 101 ? -0.033 4.430 -4.400 1.00 98.06 101 VAL A C 1
ATOM 779 O O . VAL A 1 101 ? -0.484 4.602 -5.531 1.00 98.06 101 VAL A O 1
ATOM 782 N N . SER A 1 102 ? 0.098 3.202 -3.885 1.00 98.44 102 SER A N 1
ATOM 783 C CA . SER A 1 102 ? -0.309 1.999 -4.622 1.00 98.44 102 SER A CA 1
ATOM 784 C C . SER A 1 102 ? -1.824 1.915 -4.844 1.00 98.44 102 SER A C 1
ATOM 786 O O . SER A 1 102 ? -2.259 1.249 -5.786 1.00 98.44 102 SER A O 1
ATOM 788 N N . ALA A 1 103 ? -2.617 2.585 -4.000 1.00 97.69 103 ALA A N 1
ATOM 789 C CA . ALA A 1 103 ? -4.072 2.658 -4.109 1.00 97.69 103 ALA A CA 1
ATOM 790 C C . ALA A 1 103 ? -4.550 3.732 -5.103 1.00 97.69 103 ALA A C 1
ATOM 792 O O . ALA A 1 103 ? -5.723 3.741 -5.457 1.00 97.69 103 ALA A O 1
ATOM 793 N N . GLU A 1 104 ? -3.651 4.592 -5.588 1.00 97.56 104 GLU A N 1
ATOM 794 C CA . GLU A 1 104 ? -3.957 5.652 -6.560 1.00 97.56 104 GLU A CA 1
ATOM 795 C C . GLU A 1 104 ? -3.511 5.291 -7.984 1.00 97.56 104 GLU A C 1
ATOM 797 O O . GLU A 1 104 ? -4.053 5.794 -8.963 1.00 97.56 104 GLU A O 1
ATOM 802 N N . MET A 1 105 ? -2.536 4.390 -8.125 1.00 97.94 105 MET A N 1
ATOM 803 C CA . MET A 1 105 ? -2.003 3.992 -9.428 1.00 97.94 105 MET A CA 1
ATOM 804 C C . MET A 1 105 ? -2.729 2.773 -9.992 1.00 97.94 105 MET A C 1
ATOM 806 O O . MET A 1 105 ? -2.831 1.741 -9.322 1.00 97.94 105 MET A O 1
ATOM 810 N N . PHE A 1 106 ? -3.187 2.856 -11.241 1.00 97.88 106 PHE A N 1
ATOM 811 C CA . PHE A 1 106 ? -3.984 1.800 -11.864 1.00 97.88 106 PHE A CA 1
ATOM 812 C C . PHE A 1 106 ? -3.752 1.666 -13.367 1.00 97.88 106 PHE A C 1
ATOM 814 O O . PHE A 1 106 ? -3.414 2.625 -14.054 1.00 97.88 106 PHE A O 1
ATOM 821 N N . LYS A 1 107 ? -4.043 0.476 -13.896 1.00 96.81 107 LYS A N 1
ATOM 822 C CA . LYS A 1 107 ? -4.328 0.281 -15.325 1.00 96.81 107 LYS A CA 1
ATOM 823 C C . LYS A 1 107 ? -5.815 0.025 -15.531 1.00 96.81 107 LYS A C 1
ATOM 825 O O . LYS A 1 107 ? -6.496 -0.452 -14.623 1.00 96.81 107 LYS A O 1
ATOM 830 N N . LYS A 1 108 ? -6.324 0.297 -16.729 1.00 96.25 108 LYS A N 1
ATOM 831 C CA . LYS A 1 108 ? -7.657 -0.164 -17.137 1.00 96.25 108 LYS A CA 1
ATOM 832 C C . LYS A 1 108 ? -7.565 -1.565 -17.728 1.00 96.25 108 LYS A C 1
ATOM 834 O O . LYS A 1 108 ? -6.632 -1.864 -18.469 1.00 96.25 108 LYS A O 1
ATOM 839 N N . ASP A 1 109 ? -8.502 -2.432 -17.368 1.00 91.50 109 ASP A N 1
ATOM 840 C CA . ASP A 1 109 ? -8.664 -3.721 -18.038 1.00 91.50 109 ASP A CA 1
ATOM 841 C C . ASP A 1 109 ? -9.523 -3.603 -19.311 1.00 91.50 109 ASP A C 1
ATOM 843 O O . ASP A 1 109 ? -9.964 -2.515 -19.690 1.00 91.50 109 ASP A O 1
ATOM 847 N N . ALA A 1 110 ? -9.772 -4.735 -19.976 1.00 91.56 110 ALA A N 1
ATOM 848 C CA . ALA A 1 110 ? -10.570 -4.788 -21.202 1.00 91.56 110 ALA A CA 1
ATOM 849 C C . ALA A 1 110 ? -12.025 -4.300 -21.024 1.00 91.56 110 ALA A C 1
ATOM 851 O O . ALA A 1 110 ? -12.663 -3.933 -22.008 1.00 91.56 110 ALA A O 1
ATOM 852 N N . ASN A 1 111 ? -12.538 -4.259 -19.789 1.00 92.50 111 ASN A N 1
ATOM 853 C CA . ASN A 1 111 ? -13.880 -3.783 -19.450 1.00 92.50 111 ASN A CA 1
ATOM 854 C C . ASN A 1 111 ? -13.867 -2.354 -18.872 1.00 92.50 111 ASN A C 1
ATOM 856 O O . ASN A 1 111 ? -14.870 -1.904 -18.317 1.00 92.50 111 ASN A O 1
ATOM 860 N N . ASN A 1 112 ? -12.748 -1.631 -18.992 1.00 93.44 112 ASN A N 1
ATOM 861 C CA . ASN A 1 112 ? -12.552 -0.277 -18.469 1.00 93.44 112 ASN A CA 1
ATOM 862 C C . ASN A 1 112 ? -12.652 -0.160 -16.931 1.00 93.44 112 ASN A C 1
ATOM 864 O O . ASN A 1 112 ? -12.881 0.926 -16.376 1.00 93.44 112 ASN A O 1
ATOM 868 N N . VAL A 1 113 ? -12.419 -1.255 -16.209 1.00 93.94 113 VAL A N 1
ATOM 869 C CA . VAL A 1 113 ? -12.343 -1.237 -14.746 1.00 93.94 113 VAL A CA 1
ATOM 870 C C . VAL A 1 113 ? -10.907 -0.996 -14.304 1.00 93.94 113 VAL A C 1
ATOM 872 O O . VAL A 1 113 ? -9.954 -1.483 -14.913 1.00 93.94 113 VAL A O 1
ATOM 875 N N . SER A 1 114 ? -10.751 -0.168 -13.269 1.00 95.38 114 SER A N 1
ATOM 876 C CA . SER A 1 114 ? -9.441 0.170 -12.713 1.00 95.38 114 SER A CA 1
ATOM 877 C C . SER A 1 114 ? -8.889 -0.996 -11.901 1.00 95.38 114 SER A C 1
ATOM 879 O O . SER A 1 114 ? -9.471 -1.403 -10.897 1.00 95.38 114 SER A O 1
ATOM 881 N N . ASP A 1 115 ? -7.744 -1.503 -12.334 1.00 95.69 115 ASP A N 1
ATOM 882 C CA . ASP A 1 115 ? -6.927 -2.469 -11.621 1.00 95.69 115 ASP A CA 1
ATOM 883 C C . ASP A 1 115 ? -5.789 -1.727 -10.922 1.00 95.69 115 ASP A C 1
ATOM 885 O O . ASP A 1 115 ? -4.845 -1.288 -11.579 1.00 95.69 115 ASP A O 1
ATOM 889 N N . TYR A 1 116 ? -5.909 -1.545 -9.610 1.00 97.31 116 TYR A N 1
ATOM 890 C CA . TYR A 1 116 ? -4.945 -0.791 -8.811 1.00 97.31 116 TYR A CA 1
ATOM 891 C C . TYR A 1 116 ? -3.722 -1.629 -8.450 1.00 97.31 116 TYR A C 1
ATOM 893 O O . TYR A 1 116 ? -3.842 -2.821 -8.153 1.00 97.31 116 TYR A O 1
ATOM 901 N N . VAL A 1 117 ? -2.549 -0.992 -8.397 1.00 98.12 117 VAL A N 1
ATOM 902 C CA . VAL A 1 117 ? -1.289 -1.658 -8.029 1.00 98.12 117 VAL A CA 1
ATOM 903 C C . VAL A 1 117 ? -1.394 -2.302 -6.644 1.00 98.12 117 VAL A C 1
ATOM 905 O O . VAL A 1 117 ? -0.925 -3.427 -6.467 1.00 98.12 117 VAL A O 1
ATOM 908 N N . GLN A 1 118 ? -2.079 -1.647 -5.698 1.00 97.75 118 GLN A N 1
ATOM 909 C CA . GLN A 1 118 ? -2.295 -2.125 -4.327 1.00 97.75 118 GLN A CA 1
ATOM 910 C C . GLN A 1 118 ? -2.739 -3.593 -4.261 1.00 97.75 118 GLN A C 1
ATOM 912 O O . GLN A 1 118 ? -2.211 -4.370 -3.467 1.00 97.75 118 GLN A O 1
ATOM 917 N N . ARG A 1 119 ? -3.661 -4.007 -5.137 1.00 95.19 119 ARG A N 1
ATOM 918 C CA . ARG A 1 119 ? -4.228 -5.365 -5.159 1.00 95.19 119 ARG A CA 1
ATOM 919 C C . ARG A 1 119 ? -3.183 -6.457 -5.382 1.00 95.19 119 ARG A C 1
ATOM 921 O O . ARG A 1 119 ? -3.369 -7.602 -4.979 1.00 95.19 119 ARG A O 1
ATOM 928 N N . HIS A 1 120 ? -2.071 -6.109 -6.019 1.00 96.00 120 HIS A N 1
ATOM 929 C CA . HIS A 1 120 ? -0.996 -7.039 -6.359 1.00 96.00 120 HIS A CA 1
ATOM 930 C C . HIS A 1 120 ? 0.097 -7.102 -5.290 1.00 96.00 120 HIS A C 1
ATOM 932 O O . HIS A 1 120 ? 1.034 -7.888 -5.422 1.00 96.00 120 HIS A O 1
ATOM 938 N N . LEU A 1 121 ? -0.018 -6.306 -4.224 1.00 96.94 121 LEU A N 1
ATOM 939 C CA . LEU A 1 121 ? 0.959 -6.260 -3.137 1.00 96.94 121 LEU A CA 1
ATOM 940 C C . LEU A 1 121 ? 0.631 -7.224 -1.989 1.00 96.94 121 LEU A C 1
ATOM 942 O O . LEU A 1 121 ? 1.432 -7.341 -1.066 1.00 96.94 121 LEU A O 1
ATOM 946 N N . ILE A 1 122 ? -0.492 -7.953 -2.046 1.00 94.62 122 ILE A N 1
ATOM 947 C CA . ILE A 1 122 ? -0.969 -8.846 -0.970 1.00 94.62 122 ILE A CA 1
ATOM 948 C C . ILE A 1 122 ? 0.050 -9.887 -0.505 1.00 94.62 122 ILE A C 1
ATOM 950 O O . ILE A 1 122 ? 0.004 -10.326 0.636 1.00 94.62 122 ILE A O 1
ATOM 954 N N . SER A 1 123 ? 0.988 -10.278 -1.370 1.00 94.19 123 SER A N 1
ATOM 955 C CA . SER A 1 123 ? 2.003 -11.284 -1.050 1.00 94.19 123 SER A CA 1
ATOM 956 C C . SER A 1 123 ? 3.031 -10.829 -0.007 1.00 94.19 123 SER A C 1
ATOM 958 O O . SER A 1 123 ? 3.891 -11.621 0.367 1.00 94.19 123 SER A O 1
ATOM 960 N N . ILE A 1 124 ? 3.027 -9.553 0.394 1.00 96.19 124 ILE A N 1
ATOM 961 C CA . ILE A 1 124 ? 3.996 -9.015 1.352 1.00 96.19 124 ILE A CA 1
ATOM 962 C C . ILE A 1 124 ? 3.474 -9.243 2.785 1.00 96.19 124 ILE A C 1
ATOM 964 O O . ILE A 1 124 ? 2.398 -8.745 3.109 1.00 96.19 124 ILE A O 1
ATOM 968 N N . PRO A 1 125 ? 4.222 -9.937 3.667 1.00 96.00 125 PRO A N 1
ATOM 969 C CA . PRO A 1 125 ? 3.715 -10.349 4.984 1.00 96.00 125 PRO A CA 1
ATOM 970 C C . PRO A 1 125 ? 3.333 -9.215 5.943 1.00 96.00 125 PRO A C 1
ATOM 972 O O . PRO A 1 125 ? 2.497 -9.421 6.815 1.00 96.00 125 PRO A O 1
ATOM 975 N N . ILE A 1 126 ? 3.901 -8.014 5.771 1.00 97.38 126 ILE A N 1
ATOM 976 C CA . ILE A 1 126 ? 3.660 -6.854 6.650 1.00 97.38 126 ILE A CA 1
ATOM 977 C C . ILE A 1 126 ? 2.172 -6.490 6.769 1.00 97.38 126 ILE A C 1
ATOM 979 O O . ILE A 1 126 ? 1.737 -5.954 7.783 1.00 97.38 126 ILE A O 1
ATOM 983 N N . TRP A 1 127 ? 1.365 -6.822 5.756 1.00 97.44 127 TRP A N 1
ATOM 984 C CA . TRP A 1 127 ? -0.077 -6.578 5.759 1.00 97.44 127 TRP A CA 1
ATOM 985 C C . TRP A 1 127 ? -0.851 -7.470 6.729 1.00 97.44 127 TRP A C 1
ATOM 987 O O . TRP A 1 127 ? -2.008 -7.183 7.019 1.00 97.44 127 TRP A O 1
ATOM 997 N N . GLU A 1 128 ? -0.254 -8.551 7.222 1.00 95.00 128 GLU A N 1
ATOM 998 C CA . GLU A 1 128 ? -0.878 -9.451 8.196 1.00 95.00 128 GLU A CA 1
ATOM 999 C C . GLU A 1 128 ? -0.608 -9.013 9.643 1.00 95.00 128 GLU A C 1
ATOM 1001 O O . GLU A 1 128 ? -1.196 -9.542 10.587 1.00 95.00 128 GLU A O 1
ATOM 1006 N N . GLU A 1 129 ? 0.263 -8.023 9.837 1.00 96.56 129 GLU A N 1
ATOM 1007 C CA . GLU A 1 129 ? 0.672 -7.567 11.155 1.00 96.56 129 GLU A CA 1
ATOM 1008 C C . GLU A 1 129 ? -0.298 -6.513 11.698 1.00 96.56 129 GLU A C 1
ATOM 1010 O O . GLU A 1 129 ? -0.345 -5.378 11.222 1.00 96.56 129 GLU A O 1
ATOM 1015 N N . LEU A 1 130 ? -1.026 -6.843 12.773 1.00 97.75 130 LEU A N 1
ATOM 1016 C CA . LEU A 1 130 ? -1.893 -5.885 13.476 1.00 97.75 130 LEU A CA 1
ATOM 1017 C C . LEU A 1 130 ? -1.138 -4.601 13.864 1.00 97.75 130 LEU A C 1
ATOM 1019 O O . LEU A 1 130 ? -1.682 -3.507 13.747 1.00 97.75 130 LEU A O 1
ATOM 1023 N N . ARG A 1 131 ? 0.135 -4.725 14.262 1.00 97.38 131 ARG A N 1
ATOM 1024 C CA . ARG A 1 131 ? 0.984 -3.592 14.654 1.00 97.38 131 ARG A CA 1
ATOM 1025 C C . ARG A 1 131 ? 1.157 -2.567 13.530 1.00 97.38 131 ARG A C 1
ATOM 1027 O O . ARG A 1 131 ? 1.181 -1.370 13.806 1.00 97.38 131 ARG A O 1
ATOM 1034 N N . PHE A 1 132 ? 1.269 -3.018 12.279 1.00 98.31 132 PHE A N 1
ATOM 1035 C CA . PHE A 1 132 ? 1.344 -2.112 11.134 1.00 98.31 132 PHE A CA 1
ATOM 1036 C C . PHE A 1 132 ? 0.049 -1.299 11.001 1.00 98.31 132 PHE A C 1
ATOM 1038 O O . PHE A 1 132 ? 0.096 -0.077 10.867 1.00 98.31 132 PHE A O 1
ATOM 1045 N N . TRP A 1 133 ? -1.105 -1.962 11.097 1.00 98.62 133 TRP A N 1
ATOM 1046 C CA . TRP A 1 133 ? -2.412 -1.318 10.957 1.00 98.62 133 TRP A CA 1
ATOM 1047 C C . TRP A 1 133 ? -2.758 -0.381 12.112 1.00 98.62 133 TRP A C 1
ATOM 1049 O O . TRP A 1 133 ? -3.355 0.667 11.878 1.00 98.62 133 TRP A O 1
ATOM 1059 N N . GLU A 1 134 ? -2.348 -0.717 13.333 1.00 98.19 134 GLU A N 1
ATOM 1060 C CA . GLU A 1 134 ? -2.426 0.181 14.488 1.00 98.19 134 GLU A CA 1
ATOM 1061 C C . GLU A 1 134 ? -1.607 1.449 14.251 1.00 98.19 134 GLU A C 1
ATOM 1063 O O . GLU A 1 134 ? -2.150 2.548 14.347 1.00 98.19 134 GLU A O 1
ATOM 1068 N N . GLY A 1 135 ? -0.345 1.304 13.836 1.00 98.00 135 GLY A N 1
ATOM 1069 C CA . GLY A 1 135 ? 0.511 2.448 13.522 1.00 98.00 135 GLY A CA 1
ATOM 1070 C C . GLY A 1 135 ? -0.008 3.284 12.346 1.00 98.00 135 GLY A C 1
ATOM 1071 O O . GLY A 1 135 ? 0.101 4.507 12.362 1.00 98.00 135 GLY A O 1
ATOM 1072 N N . TYR A 1 136 ? -0.610 2.657 11.330 1.00 98.56 136 TYR A N 1
ATOM 1073 C CA . TYR A 1 136 ? -1.240 3.389 10.227 1.00 98.56 136 TYR A CA 1
ATOM 1074 C C . TYR A 1 136 ? -2.495 4.146 10.682 1.00 98.56 136 TYR A C 1
ATOM 1076 O O . TYR A 1 136 ? -2.707 5.290 10.286 1.00 98.56 136 TYR A O 1
ATOM 1084 N N . PHE A 1 137 ? -3.314 3.548 11.550 1.00 98.56 137 PHE A N 1
ATOM 1085 C CA . PHE A 1 137 ? -4.457 4.235 12.143 1.00 98.56 137 PHE A CA 1
ATOM 1086 C C . PHE A 1 137 ? -4.022 5.432 13.003 1.00 98.56 137 PHE A C 1
ATOM 1088 O O . PHE A 1 137 ? -4.606 6.506 12.879 1.00 98.56 137 PHE A O 1
ATOM 1095 N N . GLU A 1 138 ? -2.990 5.275 13.834 1.00 97.88 138 GLU A N 1
ATOM 1096 C CA . GLU A 1 138 ? -2.416 6.366 14.634 1.00 97.88 138 GLU A CA 1
ATOM 1097 C C . GLU A 1 138 ? -1.925 7.511 13.742 1.00 97.88 138 GLU A C 1
ATOM 1099 O O . GLU A 1 138 ? -2.324 8.656 13.948 1.00 97.88 138 GLU A O 1
ATOM 1104 N N . TYR A 1 139 ? -1.189 7.196 12.672 1.00 97.31 139 TYR A N 1
ATOM 1105 C CA . TYR A 1 139 ? -0.785 8.176 11.660 1.00 97.31 139 TYR A CA 1
ATOM 1106 C C . TYR A 1 139 ? -1.983 8.943 11.073 1.00 97.31 139 TYR A C 1
ATOM 1108 O O . TYR A 1 139 ? -1.962 10.169 10.964 1.00 97.31 139 TYR A O 1
ATOM 1116 N N . LEU A 1 140 ? -3.068 8.245 10.722 1.00 97.19 140 LEU A N 1
ATOM 1117 C CA . LEU A 1 140 ? -4.287 8.881 10.214 1.00 97.19 140 LEU A CA 1
ATOM 1118 C C . LEU A 1 140 ? -4.970 9.779 11.257 1.00 97.19 140 LEU A C 1
ATOM 1120 O O . LEU A 1 140 ? -5.622 10.756 10.884 1.00 97.19 140 LEU A O 1
ATOM 1124 N N . MET A 1 141 ? -4.849 9.455 12.544 1.00 95.94 141 MET A N 1
ATOM 1125 C CA . MET A 1 141 ? -5.382 10.271 13.637 1.00 95.94 141 MET A CA 1
ATOM 1126 C C . MET A 1 141 ? -4.556 11.539 13.885 1.00 95.94 141 MET A C 1
ATOM 1128 O O . MET A 1 141 ? -5.125 12.537 14.323 1.00 95.94 141 MET A O 1
ATOM 1132 N N . GLU A 1 142 ? -3.260 11.529 13.568 1.00 94.75 142 GLU A N 1
ATOM 1133 C CA . GLU A 1 142 ? -2.383 12.709 13.630 1.00 94.75 142 GLU A CA 1
ATOM 1134 C C . GLU A 1 142 ? -2.596 13.680 12.459 1.00 94.75 142 GLU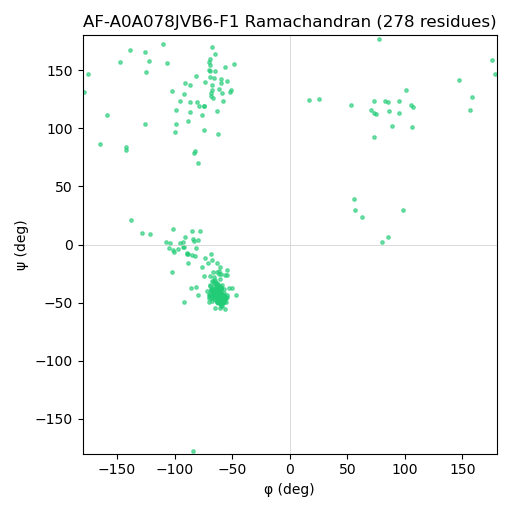 A C 1
ATOM 1136 O O . GLU A 1 142 ? -2.226 14.854 12.540 1.00 94.75 142 GLU A O 1
ATOM 1141 N N . GLN A 1 143 ? -3.206 13.222 11.361 1.00 92.75 143 GLN A N 1
ATOM 1142 C CA . GLN A 1 143 ? -3.509 14.091 10.229 1.00 92.75 143 GLN A CA 1
ATOM 1143 C C . GLN A 1 143 ? -4.545 15.166 10.602 1.00 92.75 143 GLN A C 1
ATOM 1145 O O . GLN A 1 143 ? -5.530 14.855 11.283 1.00 92.75 143 GLN A O 1
ATOM 1150 N N . PRO A 1 144 ? -4.409 16.396 10.064 1.00 89.38 144 PRO A N 1
ATOM 1151 C CA . PRO A 1 144 ? -5.352 17.477 10.316 1.00 89.38 144 PRO A CA 1
ATOM 1152 C C . PRO A 1 144 ? -6.800 17.048 10.063 1.00 89.38 144 PRO A C 1
ATOM 1154 O O . PRO A 1 144 ? -7.123 16.447 9.033 1.00 89.38 144 PRO A O 1
ATOM 1157 N N . ALA A 1 145 ? -7.673 17.378 11.008 1.00 87.50 145 ALA A N 1
ATOM 1158 C CA . ALA A 1 145 ? -9.113 17.211 10.901 1.00 87.50 145 ALA A CA 1
ATOM 1159 C C . ALA A 1 145 ? -9.792 18.568 11.101 1.00 87.50 145 ALA A C 1
ATOM 1161 O O . ALA A 1 145 ? -9.218 19.485 11.679 1.00 87.50 145 ALA A O 1
ATOM 1162 N N . ASN A 1 146 ? -11.020 18.703 10.608 1.00 83.19 146 ASN A N 1
ATOM 1163 C CA . ASN A 1 146 ? -11.824 19.889 10.875 1.00 83.19 146 ASN A CA 1
ATOM 1164 C C . ASN A 1 146 ? -12.219 19.905 12.365 1.00 83.19 146 ASN A C 1
ATOM 1166 O O . ASN A 1 146 ? -12.796 18.928 12.846 1.00 83.19 146 ASN A O 1
ATOM 1170 N N . ASP A 1 147 ? -11.955 21.016 13.058 1.00 77.75 147 ASP A N 1
ATOM 1171 C CA . ASP A 1 147 ? -12.166 21.200 14.507 1.00 77.75 147 ASP A CA 1
ATOM 1172 C C . ASP A 1 147 ? -13.601 20.895 14.975 1.00 77.75 147 ASP A C 1
ATOM 1174 O O . ASP A 1 147 ? -13.849 20.610 16.145 1.00 77.75 147 ASP A O 1
ATOM 1178 N N . SER A 1 148 ? -14.569 20.940 14.056 1.00 79.44 148 SER A N 1
ATOM 1179 C CA . SER A 1 148 ? -15.988 20.680 14.327 1.00 79.44 148 SER A CA 1
ATOM 1180 C C . SER A 1 148 ? -16.398 19.199 14.286 1.00 79.44 148 SER A C 1
ATOM 1182 O O . SER A 1 148 ? -17.529 18.863 14.650 1.00 79.44 148 SER A O 1
ATOM 1184 N N . VAL A 1 149 ? -15.522 18.290 13.845 1.00 87.50 149 VAL A N 1
ATOM 1185 C CA . VAL A 1 149 ? -15.845 16.860 13.726 1.00 87.50 149 VAL A CA 1
ATOM 1186 C C . VAL A 1 149 ? -15.718 16.188 15.088 1.00 87.50 149 VAL A C 1
ATOM 1188 O O . VAL A 1 149 ? -14.656 16.184 15.703 1.00 87.50 149 VAL A O 1
ATOM 1191 N N . ASN A 1 150 ? -16.797 15.560 15.563 1.00 92.75 150 ASN A N 1
ATOM 1192 C CA . ASN A 1 150 ? -16.725 14.810 16.814 1.00 92.75 150 ASN A CA 1
ATOM 1193 C C . ASN A 1 150 ? -15.781 13.599 16.689 1.00 92.75 150 ASN A C 1
ATOM 1195 O O . ASN A 1 150 ? -15.676 12.967 15.635 1.00 92.75 150 ASN A O 1
ATOM 1199 N N . TYR A 1 151 ? -15.141 13.240 17.802 1.00 94.06 151 TYR A N 1
ATOM 1200 C CA . TYR A 1 151 ? -14.130 12.184 17.853 1.00 94.06 151 TYR A CA 1
ATOM 1201 C C . TYR A 1 151 ? -14.620 10.840 17.292 1.00 94.06 151 TYR A C 1
ATOM 1203 O O . TYR A 1 151 ? -13.930 10.213 16.497 1.00 94.06 151 TYR A O 1
ATOM 1211 N N . ALA A 1 152 ? -15.841 10.415 17.632 1.00 94.94 152 ALA A N 1
ATOM 1212 C CA . ALA A 1 152 ? -16.381 9.142 17.155 1.00 94.94 152 ALA A CA 1
ATOM 1213 C C . ALA A 1 152 ? -16.552 9.112 15.624 1.00 94.94 152 ALA A C 1
ATOM 1215 O O . ALA A 1 152 ? -16.317 8.084 14.987 1.00 94.94 152 ALA A O 1
ATOM 1216 N N . THR A 1 153 ? -16.930 10.242 15.022 1.00 93.50 153 THR A N 1
ATOM 1217 C CA . THR A 1 153 ? -17.036 10.400 13.565 1.00 93.50 153 THR A CA 1
ATOM 1218 C C . THR A 1 153 ? -15.656 10.391 12.924 1.00 93.50 153 THR A C 1
ATOM 1220 O O . THR A 1 153 ? -15.472 9.706 11.921 1.00 93.50 153 THR A O 1
ATOM 1223 N N . LEU A 1 154 ? -14.682 11.079 13.528 1.00 95.88 154 LEU A N 1
ATOM 1224 C CA . LEU A 1 154 ? -13.295 11.077 13.066 1.00 95.88 154 LEU A CA 1
ATOM 1225 C C . LEU A 1 154 ? -12.704 9.659 13.079 1.00 95.88 154 LEU A C 1
ATOM 1227 O O . LEU A 1 154 ? -12.251 9.186 12.041 1.00 95.88 154 LEU A O 1
ATOM 1231 N N . VAL A 1 155 ? -12.789 8.951 14.211 1.00 97.00 155 VAL A N 1
ATOM 1232 C CA . VAL A 1 155 ? -12.322 7.559 14.350 1.00 97.00 155 VAL A CA 1
ATOM 1233 C C . VAL A 1 155 ? -12.992 6.652 13.322 1.00 97.00 155 VAL A C 1
ATOM 1235 O O . VAL A 1 155 ? -12.313 5.888 12.641 1.00 97.00 155 VAL A O 1
ATOM 1238 N N . THR A 1 156 ? -14.314 6.763 13.157 1.00 97.19 156 THR A N 1
ATOM 1239 C CA . THR A 1 156 ? -15.047 5.961 12.164 1.00 97.19 156 THR A CA 1
ATOM 1240 C C . THR A 1 156 ? -14.547 6.245 10.746 1.00 97.19 156 THR A C 1
ATOM 1242 O O . THR A 1 156 ? -14.330 5.309 9.982 1.00 97.19 156 THR A O 1
ATOM 1245 N N . ALA A 1 157 ? -14.326 7.514 10.391 1.00 96.88 157 ALA A N 1
ATOM 1246 C CA . ALA A 1 157 ? -13.809 7.893 9.079 1.00 96.88 157 ALA A CA 1
ATOM 1247 C C . ALA A 1 157 ? -12.390 7.352 8.838 1.00 96.88 157 ALA A C 1
ATOM 1249 O O . ALA A 1 157 ? -12.114 6.830 7.759 1.00 96.88 157 ALA A O 1
ATOM 1250 N N . ARG A 1 158 ? -11.501 7.403 9.840 1.00 97.44 158 ARG A N 1
ATOM 1251 C CA . ARG A 1 158 ? -10.147 6.835 9.720 1.00 97.44 158 ARG A CA 1
ATOM 1252 C C . ARG A 1 158 ? -10.171 5.308 9.612 1.00 97.44 158 ARG A C 1
ATOM 1254 O O . ARG A 1 158 ? -9.474 4.752 8.772 1.00 97.44 158 ARG A O 1
ATOM 1261 N N . LEU A 1 159 ? -11.032 4.626 10.369 1.00 98.44 159 LEU A N 1
ATOM 1262 C CA . LEU A 1 159 ? -11.214 3.175 10.247 1.00 98.44 159 LEU A CA 1
ATOM 1263 C C . LEU A 1 159 ? -11.797 2.756 8.891 1.00 98.44 159 LEU A C 1
ATOM 1265 O O . LEU A 1 159 ? -11.449 1.692 8.389 1.00 98.44 159 LEU A O 1
ATOM 1269 N N . ILE A 1 160 ? -12.640 3.584 8.268 1.00 98.38 160 ILE A N 1
ATOM 1270 C CA . ILE A 1 160 ? -13.115 3.360 6.893 1.00 98.38 160 ILE A CA 1
ATOM 1271 C C . ILE A 1 160 ? -11.946 3.390 5.898 1.00 98.38 160 ILE A C 1
ATOM 1273 O O . ILE A 1 160 ? -11.895 2.546 5.003 1.00 98.38 160 ILE A O 1
ATOM 1277 N N . ILE A 1 161 ? -10.985 4.306 6.066 1.00 98.31 161 ILE A N 1
ATOM 1278 C CA . ILE A 1 161 ? -9.772 4.362 5.231 1.00 98.31 161 ILE A CA 1
ATOM 1279 C C . ILE A 1 161 ? -8.948 3.080 5.416 1.00 98.31 161 ILE A C 1
ATOM 1281 O O . ILE A 1 161 ? -8.627 2.410 4.435 1.00 98.31 161 ILE A O 1
ATOM 1285 N N . VAL A 1 162 ? -8.690 2.677 6.666 1.00 98.56 162 VAL A N 1
ATOM 1286 C CA . VAL A 1 162 ? -7.983 1.421 6.986 1.00 98.56 162 VAL A CA 1
ATOM 1287 C C . VAL A 1 162 ? -8.678 0.215 6.341 1.00 98.56 162 VAL A C 1
ATOM 1289 O O . VAL A 1 162 ? -8.043 -0.565 5.632 1.00 98.56 162 VAL A O 1
ATOM 1292 N N . ALA A 1 163 ? -9.997 0.098 6.515 1.00 98.31 163 ALA A N 1
ATOM 1293 C CA . ALA A 1 163 ? -10.800 -0.980 5.945 1.00 98.31 163 ALA A CA 1
ATOM 1294 C C . ALA A 1 163 ? -10.749 -1.012 4.411 1.00 98.31 163 ALA A C 1
ATOM 1296 O O . ALA A 1 163 ? -10.670 -2.088 3.816 1.00 98.31 163 ALA A O 1
ATOM 1297 N N . SER A 1 164 ? -10.752 0.161 3.775 1.00 98.19 164 SER A N 1
ATOM 1298 C CA . SER A 1 164 ? -10.635 0.291 2.321 1.00 98.19 164 SER A CA 1
ATOM 1299 C C . SER A 1 164 ? -9.291 -0.235 1.827 1.00 98.19 164 SER A C 1
ATOM 1301 O O . SER A 1 164 ? -9.261 -1.029 0.889 1.00 98.19 164 SER A O 1
ATOM 1303 N N . HIS A 1 165 ? -8.186 0.115 2.495 1.00 98.31 165 HIS A N 1
ATOM 1304 C CA . HIS A 1 165 ? -6.869 -0.399 2.123 1.00 98.31 165 HIS A CA 1
ATOM 1305 C C . HIS A 1 165 ? -6.734 -1.906 2.361 1.00 98.31 165 HIS A C 1
ATOM 1307 O O . HIS A 1 165 ? -6.197 -2.601 1.500 1.00 98.31 165 HIS A O 1
ATOM 1313 N N . MET A 1 166 ? -7.250 -2.437 3.475 1.00 97.88 166 MET A N 1
ATOM 1314 C CA . MET A 1 166 ? -7.255 -3.884 3.724 1.00 97.88 166 MET A CA 1
ATOM 1315 C C . MET A 1 166 ? -8.029 -4.643 2.636 1.00 97.88 166 MET A C 1
ATOM 1317 O O . MET A 1 166 ? -7.564 -5.666 2.125 1.00 97.88 166 MET A O 1
ATOM 1321 N N . ALA A 1 167 ? -9.197 -4.128 2.239 1.00 96.25 167 ALA A N 1
ATOM 1322 C CA . ALA A 1 167 ? -9.996 -4.713 1.168 1.00 96.25 167 ALA A CA 1
ATOM 1323 C C . ALA A 1 167 ? -9.320 -4.582 -0.209 1.00 96.25 167 ALA A C 1
ATOM 1325 O O . ALA A 1 167 ? -9.374 -5.532 -0.993 1.00 96.25 167 ALA A O 1
ATOM 1326 N N . GLY A 1 168 ? -8.667 -3.447 -0.480 1.00 95.56 168 GLY A N 1
ATOM 1327 C CA . GLY A 1 168 ? -7.934 -3.165 -1.717 1.00 95.56 168 GLY A CA 1
ATOM 1328 C C . GLY A 1 168 ? -6.691 -4.037 -1.897 1.00 95.56 168 GLY A C 1
ATOM 1329 O O . GLY A 1 168 ? -6.487 -4.582 -2.979 1.00 95.56 168 GLY A O 1
ATOM 1330 N N . LEU A 1 169 ? -5.920 -4.262 -0.825 1.00 96.00 169 LEU A N 1
ATOM 1331 C CA . LEU A 1 169 ? -4.861 -5.280 -0.779 1.00 96.00 169 LEU A CA 1
ATOM 1332 C C . LEU A 1 169 ? -5.436 -6.681 -0.994 1.00 96.00 169 LEU A C 1
ATOM 1334 O O . LEU A 1 169 ? -4.824 -7.523 -1.635 1.00 96.00 169 LEU A O 1
ATOM 1338 N N . GLY A 1 170 ? -6.633 -6.935 -0.473 1.00 94.56 170 GLY A N 1
ATOM 1339 C CA . GLY A 1 170 ? -7.321 -8.202 -0.644 1.00 94.56 170 GLY A CA 1
ATOM 1340 C C . GLY A 1 170 ? -7.177 -9.155 0.539 1.00 94.56 170 GLY A C 1
ATOM 1341 O O . GLY A 1 170 ? -7.255 -10.371 0.327 1.00 94.56 170 GLY A O 1
ATOM 1342 N N . LEU A 1 171 ? -7.024 -8.621 1.758 1.00 94.88 171 LEU A N 1
ATOM 1343 C CA . LEU A 1 171 ? -7.165 -9.384 3.003 1.00 94.88 171 LEU A CA 1
ATOM 1344 C C . LEU A 1 171 ? -8.551 -10.050 3.063 1.00 94.88 171 LEU A C 1
ATOM 1346 O O . LEU A 1 171 ? -9.516 -9.569 2.454 1.00 94.88 171 LEU A O 1
ATOM 1350 N N . SER A 1 172 ? -8.654 -11.175 3.775 1.00 92.75 172 SER A N 1
ATOM 1351 C CA . SER A 1 172 ? -9.942 -11.849 3.969 1.00 92.75 172 SER A CA 1
ATOM 1352 C C . SER A 1 172 ? -10.873 -11.049 4.891 1.00 92.75 172 SER A C 1
ATOM 1354 O O . SER A 1 172 ? -10.419 -10.234 5.693 1.00 92.75 172 SER A O 1
ATOM 1356 N N . ASP A 1 173 ? -12.188 -11.272 4.782 1.00 93.88 173 ASP A N 1
ATOM 1357 C CA . ASP A 1 173 ? -13.216 -10.602 5.606 1.00 93.88 173 ASP A CA 1
ATOM 1358 C C . ASP A 1 173 ? -12.950 -10.782 7.090 1.00 93.88 173 ASP A C 1
ATOM 1360 O O . ASP A 1 173 ? -12.951 -9.816 7.847 1.00 93.88 173 ASP A O 1
ATOM 1364 N N . THR A 1 174 ? -12.642 -12.014 7.481 1.00 94.69 174 THR A N 1
ATOM 1365 C CA . THR A 1 174 ? -12.378 -12.379 8.867 1.00 94.69 174 THR A CA 1
ATOM 1366 C C . THR A 1 174 ? -11.095 -11.742 9.391 1.00 94.69 174 THR A C 1
ATOM 1368 O O . THR A 1 174 ? -11.120 -11.142 10.461 1.00 94.69 174 THR A O 1
ATOM 1371 N N . GLU A 1 175 ? -9.983 -11.827 8.652 1.00 94.44 175 GLU A N 1
ATOM 1372 C CA . GLU A 1 175 ? -8.704 -11.249 9.094 1.00 94.44 175 GLU A CA 1
ATOM 1373 C C . GLU A 1 175 ? -8.790 -9.724 9.207 1.00 94.44 175 GLU A C 1
ATOM 1375 O O . GLU A 1 175 ? -8.413 -9.163 10.235 1.00 94.44 175 GLU A O 1
ATOM 1380 N N . ALA A 1 176 ? -9.336 -9.059 8.183 1.00 97.38 176 ALA A N 1
ATOM 1381 C CA . ALA A 1 176 ? -9.501 -7.611 8.190 1.00 97.38 176 ALA A CA 1
ATOM 1382 C C . ALA A 1 176 ? -10.442 -7.160 9.317 1.00 97.38 176 ALA A C 1
ATOM 1384 O O . ALA A 1 176 ? -10.123 -6.215 10.039 1.00 97.38 176 ALA A O 1
ATOM 1385 N N . TRP A 1 177 ? -11.577 -7.847 9.506 1.00 98.12 177 TRP A N 1
ATOM 1386 C CA . TRP A 1 177 ? -12.526 -7.503 10.565 1.00 98.12 177 TRP A CA 1
ATOM 1387 C C . TRP A 1 177 ? -11.903 -7.628 11.953 1.00 98.12 177 TRP A C 1
ATOM 1389 O O . TRP A 1 177 ? -12.016 -6.689 12.731 1.00 98.12 177 TRP A O 1
ATOM 1399 N N . ASN A 1 178 ? -11.190 -8.720 12.239 1.00 97.88 178 ASN A N 1
ATOM 1400 C CA . ASN A 1 178 ? -10.555 -8.919 13.543 1.00 97.88 178 ASN A CA 1
ATOM 1401 C C . ASN A 1 178 ? -9.587 -7.774 13.891 1.00 97.88 178 ASN A C 1
ATOM 1403 O O . ASN A 1 178 ? -9.572 -7.291 15.025 1.00 97.88 178 ASN A O 1
ATOM 1407 N N . MET A 1 179 ? -8.797 -7.307 12.918 1.00 98.44 179 MET A N 1
ATOM 1408 C CA . MET A 1 179 ? -7.878 -6.182 13.126 1.00 98.44 179 MET A CA 1
ATOM 1409 C C . MET A 1 179 ? -8.632 -4.865 13.332 1.00 98.44 179 MET A C 1
ATOM 1411 O O . MET A 1 179 ? -8.335 -4.119 14.262 1.00 98.44 179 MET A O 1
ATOM 1415 N N . ILE A 1 180 ? -9.635 -4.591 12.495 1.00 98.38 180 ILE A N 1
ATOM 1416 C CA . ILE A 1 180 ? -10.455 -3.378 12.580 1.00 98.38 180 ILE A CA 1
ATOM 1417 C C . ILE A 1 180 ? -11.213 -3.307 13.909 1.00 98.38 180 ILE A C 1
ATOM 1419 O O . ILE A 1 180 ? -11.228 -2.253 14.543 1.00 98.38 180 ILE A O 1
ATOM 1423 N N . GLU A 1 181 ? -11.828 -4.409 14.332 1.00 98.06 181 GLU A N 1
ATOM 1424 C CA . GLU A 1 181 ? -12.556 -4.521 15.596 1.00 98.06 181 GLU A CA 1
ATOM 1425 C C . GLU A 1 181 ? -11.621 -4.264 16.778 1.00 98.06 181 GLU A C 1
ATOM 1427 O O . GLU A 1 181 ? -11.917 -3.409 17.609 1.00 98.06 181 GLU A O 1
ATOM 1432 N N . THR A 1 182 ? -10.433 -4.877 16.775 1.00 98.38 182 THR A N 1
ATOM 1433 C CA . THR A 1 182 ? -9.413 -4.650 17.812 1.00 98.38 182 THR A CA 1
ATOM 1434 C C . THR A 1 182 ? -9.018 -3.171 17.917 1.00 98.38 182 THR A C 1
ATOM 1436 O O . THR A 1 182 ? -8.955 -2.616 19.017 1.00 98.38 182 THR A O 1
ATOM 1439 N N . ILE A 1 183 ? -8.779 -2.494 16.787 1.00 98.50 183 ILE A N 1
ATOM 1440 C CA . ILE A 1 183 ? -8.447 -1.060 16.782 1.00 98.50 183 ILE A CA 1
ATOM 1441 C C . ILE A 1 183 ? -9.647 -0.235 17.276 1.00 98.50 183 ILE A C 1
ATOM 1443 O O . ILE A 1 183 ? -9.485 0.658 18.109 1.00 98.50 183 ILE A O 1
ATOM 1447 N N . ALA A 1 184 ? -10.860 -0.539 16.812 1.00 97.81 184 ALA A N 1
ATOM 1448 C CA . ALA A 1 184 ? -12.079 0.177 17.182 1.00 97.81 184 ALA A CA 1
ATOM 1449 C C . ALA A 1 184 ? -12.409 0.068 18.683 1.00 97.81 184 ALA A C 1
ATOM 1451 O O . ALA A 1 184 ? -12.820 1.058 19.297 1.00 97.81 184 ALA A O 1
ATOM 1452 N N . GLU A 1 185 ? -12.194 -1.102 19.286 1.00 96.75 185 GLU A N 1
ATOM 1453 C CA . GLU A 1 185 ? -12.367 -1.334 20.722 1.00 96.75 185 GLU A CA 1
ATOM 1454 C C . GLU A 1 185 ? -1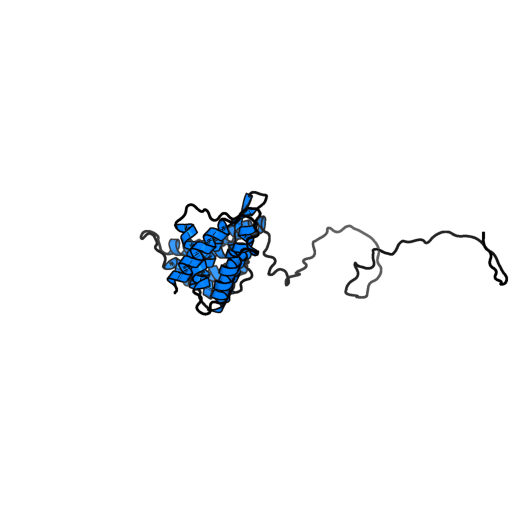1.395 -0.495 21.555 1.00 96.75 185 GLU A C 1
ATOM 1456 O O . GLU A 1 185 ? -11.812 0.141 22.529 1.00 96.75 185 GLU A O 1
ATOM 1461 N N . LYS A 1 186 ? -10.123 -0.397 21.137 1.00 97.06 186 LYS A N 1
ATOM 1462 C CA . LYS A 1 186 ? -9.130 0.478 21.790 1.00 97.06 186 LYS A CA 1
ATOM 1463 C C . LYS A 1 186 ? -9.563 1.947 21.789 1.00 97.06 186 LYS A C 1
ATOM 1465 O O . LYS A 1 186 ? -9.338 2.650 22.773 1.00 97.06 186 LYS A O 1
ATOM 1470 N N . GLN A 1 187 ? -10.245 2.391 20.732 1.00 96.75 187 GLN A N 1
ATOM 1471 C CA . GLN A 1 187 ? -10.806 3.745 20.628 1.00 96.75 187 GLN A CA 1
ATOM 1472 C C . GLN A 1 187 ? -12.189 3.897 21.294 1.00 96.75 187 GLN A C 1
ATOM 1474 O O . GLN A 1 187 ? -12.801 4.964 21.211 1.00 96.75 187 GLN A O 1
ATOM 1479 N N . LYS A 1 188 ? -12.698 2.851 21.963 1.00 95.75 188 LYS A N 1
ATOM 1480 C CA . LYS A 1 188 ? -14.003 2.822 22.650 1.00 95.75 188 LYS A CA 1
ATOM 1481 C C . LYS A 1 188 ? -15.173 3.184 21.729 1.00 95.75 188 LYS A C 1
ATOM 1483 O O . LYS A 1 188 ? -16.102 3.895 22.124 1.00 95.75 188 LYS A O 1
ATOM 1488 N N . LEU A 1 189 ? -15.128 2.712 20.484 1.00 94.44 189 LEU A N 1
ATOM 1489 C CA . LEU A 1 189 ? -16.165 2.991 19.499 1.00 94.44 189 LEU A CA 1
ATOM 1490 C C . LEU A 1 189 ? -17.482 2.288 19.875 1.00 94.44 189 LEU A C 1
ATOM 1492 O O . LEU A 1 189 ? -17.516 1.093 20.151 1.00 94.44 189 LEU A O 1
ATOM 1496 N N . GLY A 1 190 ? -18.597 3.021 19.877 1.00 93.50 190 GLY A N 1
ATOM 1497 C CA . GLY A 1 190 ? -19.898 2.448 20.234 1.00 93.50 190 GLY A CA 1
ATOM 1498 C C . GLY A 1 190 ? -20.434 1.448 19.197 1.00 93.50 190 GLY A C 1
ATOM 1499 O O . GLY A 1 190 ? -20.250 1.630 17.991 1.00 93.50 190 GLY A O 1
ATOM 1500 N N . TYR A 1 191 ? -21.208 0.453 19.650 1.00 94.69 191 TYR A N 1
ATOM 1501 C CA . TYR A 1 191 ? -21.759 -0.635 18.819 1.00 94.69 191 TYR A CA 1
ATOM 1502 C C . TYR A 1 191 ? -22.469 -0.176 17.539 1.00 94.69 191 TYR A C 1
ATOM 1504 O O . TYR A 1 191 ? -22.333 -0.796 16.488 1.00 94.69 191 TYR A O 1
ATOM 1512 N N . LYS A 1 192 ? -23.204 0.943 17.588 1.00 96.38 192 LYS A N 1
ATOM 1513 C CA . LYS A 1 192 ? -23.894 1.488 16.407 1.00 96.38 192 LYS A CA 1
ATOM 1514 C C . LYS A 1 192 ? -22.923 1.837 15.272 1.00 96.38 192 LYS A C 1
ATOM 1516 O O . LYS A 1 192 ? -23.277 1.686 14.106 1.00 96.38 192 LYS A O 1
ATOM 1521 N N . LEU A 1 193 ? -21.730 2.331 15.600 1.00 96.50 193 LEU A N 1
ATOM 1522 C CA . LEU A 1 193 ? -20.696 2.675 14.622 1.00 96.50 193 LEU A CA 1
ATOM 1523 C C . LEU A 1 193 ? -19.910 1.432 14.189 1.00 96.50 193 LEU A C 1
ATOM 1525 O O . LEU A 1 193 ? -19.646 1.290 12.999 1.00 96.50 193 LEU A O 1
ATOM 1529 N N . LEU A 1 194 ? -19.652 0.489 15.102 1.00 96.25 194 LEU A N 1
ATOM 1530 C CA . LEU A 1 194 ? -19.079 -0.823 14.770 1.00 96.25 194 LEU A CA 1
ATOM 1531 C C . LEU A 1 194 ? -19.922 -1.585 13.738 1.00 96.25 194 LEU A C 1
ATOM 1533 O O . LEU A 1 194 ? -19.389 -2.058 12.741 1.00 96.25 194 LEU A O 1
ATOM 1537 N N . ILE A 1 195 ? -21.248 -1.634 13.909 1.00 96.94 195 ILE A N 1
ATOM 1538 C CA . ILE A 1 195 ? -22.155 -2.288 12.948 1.00 96.94 195 ILE A CA 1
ATOM 1539 C C . ILE A 1 195 ? -22.061 -1.632 11.563 1.00 96.94 195 ILE A C 1
ATOM 1541 O O . ILE A 1 195 ? -22.026 -2.326 10.546 1.00 96.94 195 ILE A O 1
ATOM 1545 N N . LYS A 1 196 ? -21.987 -0.294 11.505 1.00 96.69 196 LYS A N 1
ATOM 1546 C CA . LYS A 1 196 ? -21.802 0.427 10.235 1.00 96.69 196 LYS A CA 1
ATOM 1547 C C . LYS A 1 196 ? -20.472 0.072 9.577 1.00 96.69 196 LYS A C 1
ATOM 1549 O O . LYS A 1 196 ? -20.443 -0.175 8.376 1.00 96.69 196 LYS A O 1
ATOM 1554 N N . LEU A 1 197 ? -19.397 0.029 10.358 1.00 97.56 197 LEU A N 1
ATOM 1555 C CA . LEU A 1 197 ? -18.062 -0.313 9.881 1.00 97.56 197 LEU A CA 1
ATOM 1556 C C . LEU A 1 197 ? -17.998 -1.756 9.361 1.00 97.56 197 L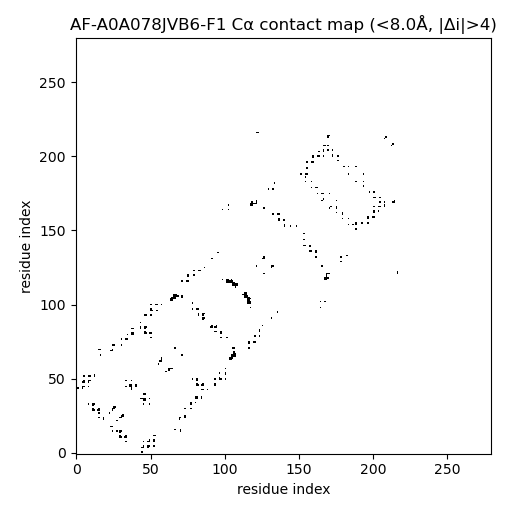EU A C 1
ATOM 1558 O O . LEU A 1 197 ? -17.451 -1.996 8.287 1.00 97.56 197 LEU A O 1
ATOM 1562 N N . ARG A 1 198 ? -18.643 -2.699 10.059 1.00 97.81 198 ARG A N 1
ATOM 1563 C CA . ARG A 1 198 ? -18.782 -4.091 9.616 1.00 97.81 198 ARG A CA 1
ATOM 1564 C C . ARG A 1 198 ? -19.498 -4.193 8.274 1.00 97.81 198 ARG A C 1
ATOM 1566 O O . ARG A 1 198 ? -19.036 -4.911 7.387 1.00 97.81 198 ARG A O 1
ATOM 1573 N N . GLY A 1 199 ? -20.616 -3.476 8.136 1.00 97.94 199 GLY A N 1
ATOM 1574 C CA . GLY A 1 199 ? -21.388 -3.415 6.896 1.00 97.94 199 GLY A CA 1
ATOM 1575 C C . GLY A 1 199 ? -20.585 -2.816 5.741 1.00 97.94 199 GLY A C 1
ATOM 1576 O O . GLY A 1 199 ? -20.589 -3.373 4.646 1.00 97.94 199 GLY A O 1
ATOM 1577 N N . PHE A 1 200 ? -19.843 -1.735 5.999 1.00 98.06 200 PHE A N 1
ATOM 1578 C CA . PHE A 1 200 ? -18.941 -1.125 5.022 1.00 98.06 200 PHE A CA 1
ATOM 1579 C C . PHE A 1 200 ? -17.868 -2.109 4.540 1.00 98.06 200 PHE A C 1
ATOM 1581 O O . PHE A 1 200 ? -17.745 -2.327 3.336 1.00 98.06 200 PHE A O 1
ATOM 1588 N N . LEU A 1 201 ? -17.137 -2.743 5.465 1.00 97.75 201 LEU A N 1
ATOM 1589 C CA . LEU A 1 201 ? -16.094 -3.710 5.119 1.00 97.75 201 LEU A CA 1
ATOM 1590 C C . LEU A 1 201 ? -16.664 -4.850 4.268 1.00 97.75 201 LEU A C 1
ATOM 1592 O O . LEU A 1 201 ? -16.127 -5.141 3.201 1.00 97.75 201 LEU A O 1
ATOM 1596 N N . SER A 1 202 ? -17.783 -5.442 4.699 1.00 96.38 202 SER A N 1
ATOM 1597 C CA . SER A 1 202 ? -18.437 -6.531 3.966 1.00 96.38 202 SER A CA 1
ATOM 1598 C C . SER A 1 202 ? -18.810 -6.113 2.541 1.00 96.38 202 SER A C 1
ATOM 1600 O O . SER A 1 202 ? -18.547 -6.848 1.590 1.00 96.38 202 SER A O 1
ATOM 1602 N N . HIS A 1 203 ? -19.363 -4.908 2.379 1.00 96.44 203 HIS A N 1
ATOM 1603 C CA . HIS A 1 203 ? -19.751 -4.377 1.077 1.00 96.44 203 HIS A CA 1
ATOM 1604 C C . HIS A 1 203 ? -18.553 -4.211 0.133 1.00 96.44 203 HIS A C 1
ATOM 1606 O O . HIS A 1 203 ? -18.578 -4.715 -0.991 1.00 96.44 203 HIS A O 1
ATOM 1612 N N . VAL A 1 204 ? -17.480 -3.555 0.588 1.00 95.25 204 VAL A N 1
ATOM 1613 C CA . VAL A 1 204 ? -16.288 -3.333 -0.247 1.00 95.25 204 VAL A CA 1
ATOM 1614 C C . VAL A 1 204 ? -15.608 -4.658 -0.596 1.00 95.25 204 VAL A C 1
ATOM 1616 O O . VAL A 1 204 ? -15.165 -4.851 -1.730 1.00 95.25 204 VAL A O 1
ATOM 1619 N N . GLN A 1 205 ? -15.582 -5.617 0.332 1.00 93.62 205 GLN A N 1
ATOM 1620 C CA . GLN A 1 205 ? -15.047 -6.944 0.047 1.00 93.62 205 GLN A CA 1
ATOM 1621 C C . GLN A 1 205 ? -15.869 -7.719 -0.982 1.00 93.62 205 GLN A C 1
ATOM 1623 O O . GLN A 1 205 ? -15.285 -8.334 -1.874 1.00 93.62 205 GLN A O 1
ATOM 1628 N N . GLN A 1 206 ? -17.201 -7.666 -0.907 1.00 92.94 206 GLN A N 1
ATOM 1629 C CA . GLN A 1 206 ? -18.073 -8.290 -1.903 1.00 92.94 206 GLN A CA 1
ATOM 1630 C C . GLN A 1 206 ? -17.863 -7.696 -3.296 1.00 92.94 206 GLN A C 1
ATOM 1632 O O . GLN A 1 206 ? -17.764 -8.454 -4.258 1.00 92.94 206 GLN A O 1
ATOM 1637 N N . LEU A 1 207 ? -17.737 -6.369 -3.412 1.00 91.31 207 LEU A N 1
ATOM 1638 C CA . LEU A 1 207 ? -17.432 -5.715 -4.688 1.00 91.31 207 LEU A CA 1
ATOM 1639 C C . LEU A 1 207 ? -16.095 -6.197 -5.256 1.00 91.31 207 LEU A C 1
ATOM 1641 O O . LEU A 1 207 ? -16.009 -6.586 -6.422 1.00 91.31 207 LEU A O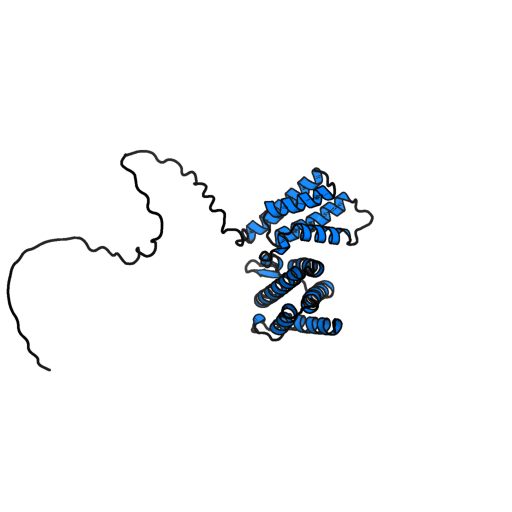 1
ATOM 1645 N N . ARG A 1 208 ? -15.058 -6.226 -4.413 1.00 91.12 208 ARG A N 1
ATOM 1646 C CA . ARG A 1 208 ? -13.725 -6.684 -4.808 1.00 91.12 208 ARG A CA 1
ATOM 1647 C C . ARG A 1 208 ? -13.748 -8.137 -5.274 1.00 91.12 208 ARG A C 1
ATOM 1649 O O . ARG A 1 208 ? -13.209 -8.428 -6.337 1.00 91.12 208 ARG A O 1
ATOM 1656 N N . VAL A 1 209 ? -14.349 -9.040 -4.498 1.00 89.81 209 VAL A N 1
ATOM 1657 C CA . VAL A 1 209 ? -14.422 -10.476 -4.823 1.00 89.81 209 VAL A CA 1
ATOM 1658 C C . VAL A 1 209 ? -15.298 -10.724 -6.047 1.00 89.81 209 VAL A C 1
ATOM 1660 O O . VAL A 1 209 ? -14.949 -11.557 -6.876 1.00 89.81 209 VAL A O 1
ATOM 1663 N N . GLY A 1 210 ? -16.400 -9.989 -6.193 1.00 89.00 210 GLY A N 1
ATOM 1664 C CA . GLY A 1 210 ? -17.286 -10.100 -7.349 1.00 89.00 210 GLY A CA 1
ATOM 1665 C C . GLY A 1 210 ? -16.592 -9.754 -8.666 1.00 89.00 210 GLY A C 1
ATOM 1666 O O . GLY A 1 210 ? -16.878 -10.387 -9.677 1.00 89.00 210 GLY A O 1
ATOM 1667 N N . TYR A 1 211 ? -15.659 -8.796 -8.649 1.00 89.12 211 TYR A N 1
ATOM 1668 C CA . TYR A 1 211 ? -14.943 -8.376 -9.854 1.00 89.12 211 TYR A CA 1
ATOM 1669 C C . TYR A 1 211 ? -13.624 -9.131 -10.080 1.00 89.12 211 TYR A C 1
ATOM 1671 O O . TYR A 1 211 ? -13.368 -9.638 -11.169 1.00 89.12 211 TYR A O 1
ATOM 1679 N N . TRP A 1 212 ? -12.778 -9.220 -9.051 1.00 88.94 212 TRP A N 1
ATOM 1680 C CA . TRP A 1 212 ? -11.413 -9.753 -9.159 1.00 88.94 212 TRP A CA 1
ATOM 1681 C C . TRP A 1 212 ? -11.264 -11.195 -8.662 1.00 88.94 212 TRP A C 1
ATOM 1683 O O . TRP A 1 212 ? -10.180 -11.767 -8.772 1.00 88.94 212 TRP A O 1
ATOM 1693 N N . GLY A 1 213 ? -12.321 -11.780 -8.099 1.00 87.00 213 GLY A N 1
ATOM 1694 C CA . GLY A 1 213 ? -12.270 -13.076 -7.433 1.00 87.00 213 GLY A CA 1
ATOM 1695 C C . GLY A 1 213 ? -11.657 -13.020 -6.029 1.00 87.00 213 GLY A C 1
ATOM 1696 O O . GLY A 1 213 ? -11.207 -11.982 -5.528 1.00 87.00 213 GLY A O 1
ATOM 1697 N N . ALA A 1 214 ? -11.655 -14.176 -5.366 1.00 81.62 214 ALA A N 1
ATOM 1698 C CA . ALA A 1 214 ? -10.941 -14.352 -4.108 1.00 81.62 214 ALA A CA 1
ATOM 1699 C C . ALA A 1 214 ? -9.422 -14.320 -4.349 1.00 81.62 214 ALA A C 1
ATOM 1701 O O . ALA A 1 214 ? -8.934 -14.831 -5.356 1.00 81.62 214 ALA A O 1
ATOM 1702 N N . SER A 1 215 ? -8.661 -13.747 -3.412 1.00 76.69 215 SER A N 1
ATOM 1703 C CA . SER A 1 215 ? -7.195 -13.730 -3.495 1.00 76.69 215 SER A CA 1
ATOM 1704 C C . SER A 1 215 ? -6.649 -15.165 -3.453 1.00 76.69 215 SER A C 1
ATOM 1706 O O . SER A 1 215 ? -6.763 -15.839 -2.430 1.00 76.69 215 SER A O 1
ATOM 1708 N N . SER A 1 216 ? -6.021 -15.637 -4.535 1.00 59.47 216 SER A N 1
ATOM 1709 C CA . SER A 1 216 ? -5.533 -17.026 -4.644 1.00 59.47 216 SER A CA 1
ATOM 1710 C C . SER A 1 216 ? -4.367 -17.372 -3.708 1.00 59.47 216 SER A C 1
ATOM 1712 O O . SER A 1 216 ? -4.079 -18.550 -3.516 1.00 59.47 216 SER A O 1
ATOM 1714 N N . PHE A 1 217 ? -3.708 -16.381 -3.094 1.00 56.41 217 PHE A N 1
ATOM 1715 C CA . PHE A 1 217 ? -2.492 -16.586 -2.289 1.00 56.41 217 PHE A CA 1
ATOM 1716 C C . PHE A 1 217 ? -2.693 -17.460 -1.036 1.00 56.41 217 PHE A C 1
ATOM 1718 O O . PHE A 1 217 ? -1.720 -17.974 -0.496 1.00 56.41 217 PHE A O 1
ATOM 1725 N N . LYS A 1 218 ? -3.941 -17.675 -0.598 1.00 54.44 218 LYS A N 1
ATOM 1726 C CA . LYS A 1 218 ? -4.275 -18.519 0.565 1.00 54.44 218 LYS A CA 1
ATOM 1727 C C . LYS A 1 218 ? -5.210 -19.696 0.251 1.00 54.44 218 LYS A C 1
ATOM 1729 O O . LYS A 1 218 ? -5.644 -20.388 1.164 1.00 54.44 218 LYS A O 1
ATOM 1734 N N . GLN A 1 219 ? -5.506 -19.989 -1.020 1.00 42.97 219 GLN A N 1
ATOM 1735 C CA . GLN A 1 219 ? -6.418 -21.092 -1.376 1.00 42.97 219 GLN A CA 1
ATOM 1736 C C . GLN A 1 219 ? -5.792 -22.501 -1.332 1.00 42.97 219 GLN A C 1
ATOM 1738 O O . GLN A 1 219 ? -6.477 -23.475 -1.635 1.00 42.97 219 GLN A O 1
ATOM 1743 N N . GLN A 1 220 ? -4.531 -22.658 -0.917 1.00 38.53 220 GLN A N 1
ATOM 1744 C CA . GLN A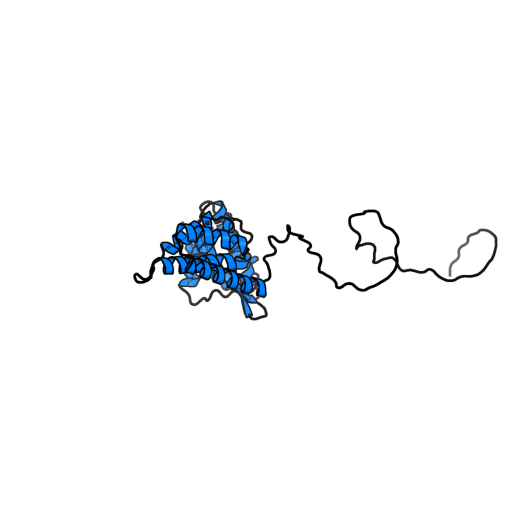 1 220 ? -3.890 -23.980 -0.836 1.00 38.53 220 GLN A CA 1
ATOM 1745 C C . GLN A 1 220 ? -4.187 -24.788 0.439 1.00 38.53 220 GLN A C 1
ATOM 1747 O O . GLN A 1 220 ? -3.670 -25.894 0.570 1.00 38.53 220 GLN A O 1
ATOM 1752 N N . SER A 1 221 ? -5.028 -24.316 1.363 1.00 41.28 221 SER A N 1
ATOM 1753 C CA . SER A 1 221 ? -5.172 -24.989 2.667 1.00 41.28 221 SER A CA 1
ATOM 1754 C C . SER A 1 221 ? -6.591 -25.130 3.213 1.00 41.28 221 SER A C 1
ATOM 1756 O O . SER A 1 221 ? -6.745 -25.390 4.402 1.00 41.28 221 SER A O 1
ATOM 1758 N N . ILE A 1 222 ? -7.636 -25.065 2.378 1.00 36.66 222 ILE A N 1
ATOM 1759 C CA . ILE A 1 222 ? -8.971 -25.535 2.789 1.00 36.66 222 ILE A CA 1
ATOM 1760 C C . ILE A 1 222 ? -9.680 -26.228 1.617 1.00 36.66 222 ILE A C 1
ATOM 1762 O O . ILE A 1 222 ? -10.543 -25.658 0.956 1.00 36.66 222 ILE A O 1
ATOM 1766 N N . SER A 1 223 ? -9.358 -27.501 1.373 1.00 38.03 223 SER A N 1
ATOM 1767 C CA . SER A 1 223 ? -10.303 -28.407 0.711 1.00 38.03 223 SER A CA 1
ATOM 1768 C C . SER A 1 223 ? -11.328 -28.889 1.745 1.00 38.03 223 SER A C 1
ATOM 1770 O O . SER A 1 223 ? -11.317 -30.046 2.163 1.00 38.03 223 SER A O 1
ATOM 1772 N N . SER A 1 224 ? -12.213 -28.006 2.207 1.00 40.59 224 SER A N 1
ATOM 1773 C CA . SER A 1 224 ? -13.416 -28.426 2.928 1.00 40.59 224 SER A CA 1
ATOM 1774 C C . SER A 1 224 ? -14.467 -28.810 1.891 1.00 40.59 224 SER A C 1
ATOM 1776 O O . SER A 1 224 ? -15.340 -28.033 1.513 1.00 40.59 224 SER A O 1
ATOM 1778 N N . GLY A 1 225 ? -14.334 -30.032 1.371 1.00 35.50 225 GLY A N 1
ATOM 1779 C CA . GLY A 1 225 ? -15.338 -30.642 0.512 1.00 35.50 225 GLY A CA 1
ATOM 1780 C C . GLY A 1 225 ? -16.645 -30.820 1.280 1.00 35.50 225 GLY A C 1
ATOM 1781 O O . GLY A 1 225 ? -16.826 -31.811 1.978 1.00 35.50 225 GLY A O 1
ATOM 1782 N N . LEU A 1 226 ? -17.561 -29.864 1.149 1.00 41.19 226 LEU A N 1
ATOM 1783 C CA . LEU A 1 226 ? -18.970 -30.076 1.456 1.00 41.19 226 LEU A CA 1
ATOM 1784 C C . LEU A 1 226 ? -19.596 -30.814 0.263 1.00 41.19 226 LEU A C 1
ATOM 1786 O O . LEU A 1 226 ? -19.564 -30.289 -0.854 1.00 41.19 226 LEU A O 1
ATOM 1790 N N . PRO A 1 227 ? -20.145 -32.026 0.447 1.00 39.72 227 PRO A N 1
ATOM 1791 C CA . PRO A 1 227 ? -20.839 -32.706 -0.631 1.00 39.72 227 PRO A CA 1
ATOM 1792 C C . PRO A 1 227 ? -22.118 -31.935 -0.978 1.00 39.72 227 PRO A C 1
ATOM 1794 O O . PRO A 1 227 ? -22.958 -31.656 -0.124 1.00 39.72 227 PRO A O 1
ATOM 1797 N N . SER A 1 228 ? -22.257 -31.589 -2.258 1.00 35.69 228 SER A N 1
ATOM 1798 C CA . SER A 1 228 ? -23.490 -31.048 -2.831 1.00 35.69 228 SER A CA 1
ATOM 1799 C C . SER A 1 228 ? -24.642 -32.050 -2.630 1.00 35.69 228 SER A C 1
ATOM 1801 O O . SER A 1 228 ? -24.469 -33.228 -2.963 1.00 35.69 228 SER A O 1
ATOM 1803 N N . PRO A 1 229 ? -25.816 -31.637 -2.115 1.00 36.97 229 PRO A N 1
ATOM 1804 C CA . PRO A 1 229 ? -26.958 -32.528 -1.992 1.00 36.97 229 PRO A CA 1
ATOM 1805 C C . PRO A 1 229 ? -27.564 -32.744 -3.382 1.00 36.97 229 PRO A C 1
ATOM 1807 O O . PRO A 1 229 ? -28.320 -31.916 -3.887 1.00 36.97 229 PRO A O 1
ATOM 1810 N N . ARG A 1 230 ? -27.219 -33.862 -4.027 1.00 40.22 230 ARG A N 1
ATOM 1811 C CA . ARG A 1 230 ? -27.953 -34.328 -5.210 1.00 40.22 230 ARG A CA 1
ATOM 1812 C C . ARG A 1 230 ? -29.307 -34.911 -4.778 1.00 40.22 230 ARG A C 1
ATOM 1814 O O . ARG A 1 230 ? -29.359 -35.619 -3.770 1.00 40.22 230 ARG A O 1
ATOM 1821 N N . PRO A 1 231 ? -30.395 -34.648 -5.522 1.00 34.06 231 PRO A N 1
ATOM 1822 C CA . PRO A 1 231 ? -31.693 -35.250 -5.252 1.00 34.06 231 PRO A CA 1
ATOM 1823 C C . PRO A 1 231 ? -31.654 -36.759 -5.537 1.00 34.06 231 PRO A C 1
ATOM 1825 O O . PRO A 1 231 ? -31.072 -37.200 -6.528 1.00 34.06 231 PRO A O 1
ATOM 1828 N N . LYS A 1 232 ? -32.259 -37.538 -4.630 1.00 33.88 232 LYS A N 1
ATOM 1829 C CA . LYS A 1 232 ? -32.436 -38.993 -4.732 1.00 33.88 232 LYS A CA 1
ATOM 1830 C C . LYS A 1 232 ? -33.211 -39.333 -6.009 1.00 33.88 232 LYS A C 1
ATOM 1832 O O . LYS A 1 232 ? -34.324 -38.849 -6.185 1.00 33.88 232 LYS A O 1
ATOM 1837 N N . ALA A 1 233 ? -32.628 -40.178 -6.854 1.00 31.25 233 ALA A N 1
ATOM 1838 C CA . ALA A 1 233 ? -33.359 -40.952 -7.847 1.00 31.25 233 ALA A CA 1
ATOM 1839 C C . ALA A 1 233 ? -33.486 -42.385 -7.317 1.00 31.25 233 ALA A C 1
ATOM 1841 O O . ALA A 1 233 ? -32.522 -42.943 -6.789 1.00 31.25 233 ALA A O 1
ATOM 1842 N N . ASP A 1 234 ? -34.702 -42.910 -7.393 1.00 31.80 234 ASP A N 1
ATOM 1843 C CA . ASP A 1 234 ? -35.127 -44.182 -6.829 1.00 31.80 234 ASP A CA 1
ATOM 1844 C C . ASP A 1 234 ? -34.533 -45.418 -7.522 1.00 31.80 234 ASP A C 1
ATOM 1846 O O . ASP A 1 234 ? -34.285 -45.430 -8.725 1.00 31.80 234 ASP A O 1
ATOM 1850 N N . ALA A 1 235 ? -34.476 -46.473 -6.705 1.00 31.62 235 ALA A N 1
ATOM 1851 C CA . ALA A 1 235 ? -34.626 -47.892 -7.018 1.00 31.62 235 ALA A CA 1
ATOM 1852 C C . ALA A 1 235 ? -33.513 -48.659 -7.768 1.00 31.62 235 ALA A C 1
ATOM 1854 O O . ALA A 1 235 ? -33.229 -48.454 -8.943 1.00 31.62 235 ALA A O 1
ATOM 1855 N N . SER A 1 236 ? -33.100 -49.720 -7.064 1.00 29.36 236 SER A N 1
ATOM 1856 C CA . SER A 1 236 ? -32.712 -51.074 -7.492 1.00 29.36 236 SER A CA 1
ATOM 1857 C C . SER A 1 236 ? -31.230 -51.489 -7.511 1.00 29.36 236 SER A C 1
ATOM 1859 O O . SER A 1 236 ? -30.396 -50.958 -8.234 1.00 29.36 236 SER A O 1
ATOM 1861 N N . ASP A 1 237 ? -31.033 -52.537 -6.705 1.00 28.50 237 ASP A N 1
ATOM 1862 C CA . ASP A 1 237 ? -30.038 -53.607 -6.655 1.00 28.50 237 ASP A CA 1
ATOM 1863 C C . ASP A 1 237 ? -28.693 -53.460 -5.924 1.00 28.50 237 ASP A C 1
ATOM 1865 O O . ASP A 1 237 ? -27.779 -52.720 -6.280 1.00 28.50 237 ASP A O 1
ATOM 1869 N N . GLU A 1 238 ? -28.608 -54.289 -4.877 1.00 30.69 238 GLU A N 1
ATOM 1870 C CA . GLU A 1 238 ? -27.446 -54.672 -4.095 1.00 30.69 238 GLU A CA 1
ATOM 1871 C C . GLU A 1 238 ? -26.410 -55.386 -4.970 1.00 30.69 238 GLU A C 1
ATOM 1873 O O . GLU A 1 238 ? -26.746 -56.347 -5.655 1.00 30.69 238 GLU A O 1
ATOM 1878 N N . THR A 1 239 ? -25.129 -55.020 -4.869 1.00 31.58 239 THR A N 1
ATOM 1879 C CA . THR A 1 239 ? -24.084 -55.914 -4.326 1.00 31.58 239 THR A CA 1
ATOM 1880 C C . THR A 1 239 ? -22.700 -55.245 -4.291 1.00 31.58 239 THR A C 1
ATOM 1882 O O . THR A 1 239 ? -22.200 -54.738 -5.286 1.00 31.58 239 THR A O 1
ATOM 1885 N N . GLN A 1 240 ? -22.069 -55.360 -3.116 1.00 31.25 240 GLN A N 1
ATOM 1886 C CA . GLN A 1 240 ? -20.622 -55.445 -2.856 1.00 31.25 240 GLN A CA 1
ATOM 1887 C C . GLN A 1 240 ? -19.725 -54.188 -2.958 1.00 31.25 240 GLN A C 1
ATOM 1889 O O . GLN A 1 240 ? -19.363 -53.684 -4.014 1.00 31.25 240 GLN A O 1
ATOM 1894 N N . GLN A 1 241 ? -19.229 -53.804 -1.780 1.00 29.41 241 GLN A N 1
ATOM 1895 C CA . GLN A 1 241 ? -17.912 -53.208 -1.502 1.00 29.41 241 GLN A CA 1
ATOM 1896 C C . GLN A 1 241 ? -17.073 -54.269 -0.732 1.00 29.41 241 GLN A C 1
ATOM 1898 O O . GLN A 1 241 ? -17.687 -55.250 -0.296 1.00 29.41 241 GLN A O 1
ATOM 1903 N N . PRO A 1 242 ? -15.753 -54.108 -0.445 1.00 43.84 242 PRO A N 1
ATOM 1904 C CA . PRO A 1 242 ? -14.860 -52.954 -0.682 1.00 43.84 242 PRO A CA 1
ATOM 1905 C C . PRO A 1 242 ? -13.424 -53.305 -1.177 1.00 43.84 242 PRO A C 1
ATOM 1907 O O . PRO A 1 242 ? -12.968 -54.430 -1.024 1.00 43.84 242 PRO A O 1
ATOM 1910 N N . SER A 1 243 ? -12.650 -52.317 -1.654 1.00 28.58 243 SER A N 1
ATOM 1911 C CA . SER A 1 243 ? -11.333 -51.966 -1.066 1.00 28.58 243 SER A CA 1
ATOM 1912 C C . SER A 1 243 ? -10.708 -50.730 -1.727 1.00 28.58 243 SER A C 1
ATOM 1914 O O . SER A 1 243 ? -10.858 -50.486 -2.921 1.00 28.58 243 SER A O 1
ATOM 1916 N N . GLU A 1 244 ? -9.981 -49.975 -0.914 1.00 35.22 244 GLU A N 1
ATOM 1917 C CA . GLU A 1 244 ? -9.265 -48.729 -1.186 1.00 35.22 244 GLU A CA 1
ATOM 1918 C C . GLU A 1 244 ? -8.188 -48.845 -2.281 1.00 35.22 244 GLU A C 1
ATOM 1920 O O . GLU A 1 244 ? -7.427 -49.808 -2.302 1.00 35.22 244 GLU A O 1
ATOM 1925 N N . ALA A 1 245 ? -8.037 -47.810 -3.115 1.00 30.09 245 ALA A N 1
ATOM 1926 C CA . ALA A 1 245 ? -6.728 -47.390 -3.622 1.00 30.09 245 ALA A CA 1
ATOM 1927 C C . ALA A 1 245 ? -6.770 -45.932 -4.096 1.00 30.09 245 ALA A C 1
ATOM 1929 O O . ALA A 1 245 ? -7.400 -45.559 -5.084 1.00 30.09 245 ALA A O 1
ATOM 1930 N N . SER A 1 246 ? -6.063 -45.119 -3.324 1.00 35.56 246 SER A N 1
ATOM 1931 C CA . SER A 1 246 ? -5.676 -43.746 -3.585 1.00 35.56 246 SER A CA 1
ATOM 1932 C C . SER A 1 246 ? -4.825 -43.618 -4.854 1.00 35.56 246 SER A C 1
ATOM 1934 O O . SER A 1 246 ? -3.880 -44.375 -5.053 1.00 35.56 246 SER A O 1
ATOM 1936 N N . GLY A 1 247 ? -5.092 -42.568 -5.635 1.00 37.22 247 GLY A N 1
ATOM 1937 C CA . GLY A 1 247 ? -4.035 -41.826 -6.315 1.00 37.22 247 GLY A CA 1
ATOM 1938 C C . GLY A 1 247 ? -3.696 -42.214 -7.759 1.00 37.22 247 GLY A C 1
ATOM 1939 O O . GLY A 1 247 ? -3.002 -43.185 -8.017 1.00 37.22 247 GLY A O 1
ATOM 1940 N N . ARG A 1 248 ? -3.997 -41.263 -8.656 1.00 47.53 248 ARG A N 1
ATOM 1941 C CA . ARG A 1 248 ? -3.251 -40.944 -9.893 1.00 47.53 248 ARG A CA 1
ATOM 1942 C C . ARG A 1 248 ? -3.380 -41.935 -11.061 1.00 47.53 248 ARG A C 1
ATOM 1944 O O . ARG A 1 248 ? -2.516 -42.777 -11.242 1.00 47.53 248 ARG A O 1
ATOM 1951 N N . SER A 1 249 ? -4.328 -41.703 -11.977 1.00 45.00 249 SER A N 1
ATOM 1952 C CA . SER A 1 249 ? -4.065 -41.955 -13.409 1.00 45.00 249 SER A CA 1
ATOM 1953 C C . SER A 1 249 ? -5.097 -41.298 -14.336 1.00 45.00 249 SER A C 1
ATOM 1955 O O . SER A 1 249 ? -6.069 -41.918 -14.748 1.00 45.00 249 SER A O 1
ATOM 1957 N N . TRP A 1 250 ? -4.877 -40.030 -14.699 1.00 43.72 250 TRP A N 1
ATOM 1958 C CA . TRP A 1 250 ? -5.517 -39.426 -15.885 1.00 43.72 250 TRP A CA 1
ATOM 1959 C C . TRP A 1 250 ? -4.641 -39.560 -17.145 1.00 43.72 250 TRP A C 1
ATOM 1961 O O . TRP A 1 250 ? -5.015 -39.097 -18.216 1.00 43.72 250 TRP A O 1
ATOM 1971 N N . VAL A 1 251 ? -3.482 -40.224 -17.041 1.00 44.66 251 VAL A N 1
ATOM 1972 C CA . VAL A 1 251 ? -2.492 -40.323 -18.130 1.00 44.66 251 VAL A CA 1
ATOM 1973 C C . VAL A 1 251 ? -2.563 -41.668 -18.876 1.00 44.66 251 VAL A C 1
ATOM 1975 O O . VAL A 1 251 ? -1.960 -41.809 -19.933 1.00 44.66 251 VAL A O 1
ATOM 1978 N N . GLN A 1 252 ? -3.369 -42.642 -18.429 1.00 40.91 252 GLN A N 1
ATOM 1979 C CA . GLN A 1 252 ? -3.533 -43.917 -19.154 1.00 40.91 252 GLN A CA 1
ATOM 1980 C C . GLN A 1 252 ? -4.654 -43.925 -20.216 1.00 40.91 252 GLN A C 1
ATOM 1982 O O . GLN A 1 252 ? -4.768 -44.894 -20.962 1.00 40.91 252 GLN A O 1
ATOM 1987 N N . SER A 1 253 ? -5.487 -42.881 -20.314 1.00 48.38 253 SER A N 1
ATOM 1988 C CA . SER A 1 253 ? -6.756 -42.946 -21.069 1.00 48.38 253 SER A CA 1
ATOM 1989 C C . SER A 1 253 ? -6.680 -42.528 -22.550 1.00 48.38 253 SER A C 1
ATOM 1991 O O . SER A 1 253 ? -7.719 -42.458 -23.203 1.00 48.38 253 SER A O 1
ATOM 1993 N N . MET A 1 254 ? -5.494 -42.258 -23.109 1.00 34.75 254 MET A N 1
ATOM 1994 C CA . MET A 1 254 ? -5.364 -41.813 -24.512 1.00 34.75 254 MET A CA 1
ATOM 1995 C C . MET A 1 254 ? -4.840 -42.862 -25.506 1.00 34.75 254 MET A C 1
ATOM 1997 O O . MET A 1 254 ? -4.812 -42.574 -26.699 1.00 34.75 254 MET A O 1
ATOM 2001 N N . PHE A 1 255 ? -4.478 -44.078 -25.074 1.00 47.06 255 PHE A N 1
ATOM 2002 C CA . PHE A 1 255 ? -3.862 -45.074 -25.974 1.00 47.06 255 PHE A CA 1
ATOM 2003 C C . PHE A 1 255 ? -4.494 -46.472 -25.991 1.00 47.06 255 PHE A C 1
ATOM 2005 O O . PHE A 1 255 ? -3.969 -47.359 -26.660 1.00 47.06 255 PHE A O 1
ATOM 2012 N N . SER A 1 256 ? -5.654 -46.677 -25.369 1.00 38.44 256 SER A N 1
ATOM 2013 C CA . SER A 1 256 ? -6.399 -47.932 -25.532 1.00 38.44 256 SER A CA 1
ATOM 2014 C C . SER A 1 256 ? -7.517 -47.743 -26.551 1.00 38.44 256 SER A C 1
ATOM 2016 O O . SER A 1 256 ? -8.587 -47.239 -26.221 1.00 38.44 256 SER A O 1
ATOM 2018 N N . ARG A 1 257 ? -7.263 -48.128 -27.807 1.00 38.69 257 ARG A N 1
ATOM 2019 C CA . ARG A 1 257 ? -8.322 -48.367 -28.796 1.00 38.69 257 ARG A CA 1
ATOM 2020 C C . ARG A 1 257 ? -8.587 -49.864 -28.875 1.00 38.69 257 ARG A C 1
ATOM 2022 O O . ARG A 1 257 ? -7.722 -50.634 -29.284 1.00 38.69 257 ARG A O 1
ATOM 2029 N N . ASP A 1 258 ? -9.803 -50.228 -28.494 1.00 35.19 258 ASP A N 1
ATOM 2030 C CA . ASP A 1 258 ? -10.400 -51.542 -28.672 1.00 35.19 258 ASP A CA 1
ATOM 2031 C C . ASP A 1 258 ? -10.312 -52.022 -30.125 1.00 35.19 258 ASP A C 1
ATOM 2033 O O . ASP A 1 258 ? -10.726 -51.326 -31.052 1.00 35.19 258 ASP A O 1
ATOM 2037 N N . THR A 1 259 ? -9.858 -53.260 -30.316 1.00 33.12 259 THR A N 1
ATOM 2038 C CA . THR A 1 259 ? -10.312 -54.117 -31.421 1.00 33.12 259 THR A CA 1
ATOM 2039 C C . THR A 1 259 ? -10.422 -55.553 -30.921 1.00 33.12 259 THR A C 1
ATOM 2041 O O . THR A 1 259 ? -9.530 -56.377 -31.088 1.00 33.12 259 THR A O 1
ATOM 2044 N N . ALA A 1 260 ? -11.560 -55.867 -30.307 1.00 33.75 260 ALA A N 1
ATOM 2045 C CA . ALA A 1 260 ? -12.019 -57.237 -30.152 1.00 33.75 260 ALA A CA 1
ATOM 2046 C C . ALA A 1 260 ? -13.440 -57.342 -30.715 1.00 33.75 260 ALA A C 1
ATOM 2048 O O . ALA A 1 260 ? -14.396 -56.890 -30.095 1.00 33.75 260 ALA A O 1
ATOM 2049 N N . SER A 1 261 ? -13.588 -57.926 -31.907 1.00 30.91 261 SER A N 1
ATOM 2050 C CA . SER A 1 261 ? -14.553 -59.012 -32.139 1.00 30.91 261 SER A CA 1
ATOM 2051 C C . SER A 1 261 ? -14.583 -59.495 -33.597 1.00 30.91 261 SER A C 1
ATOM 2053 O O . SER A 1 261 ? -14.498 -58.712 -34.538 1.00 30.91 261 SER A O 1
ATOM 2055 N N . ARG A 1 262 ? -14.840 -60.809 -33.703 1.00 34.22 262 ARG A N 1
ATOM 2056 C CA . ARG A 1 262 ? -15.214 -61.655 -34.858 1.00 34.22 262 ARG A CA 1
ATOM 2057 C C . ARG A 1 262 ? -14.039 -62.258 -35.642 1.00 34.22 262 ARG A C 1
ATOM 2059 O O . ARG A 1 262 ? -13.322 -61.546 -36.319 1.00 34.22 262 ARG A O 1
ATOM 2066 N N . ALA A 1 263 ? -13.684 -63.535 -35.477 1.00 32.41 263 ALA A N 1
ATOM 2067 C CA . ALA A 1 263 ? -14.407 -64.820 -35.581 1.00 32.41 263 ALA A CA 1
ATOM 2068 C C . ALA A 1 263 ? -14.128 -65.535 -36.919 1.00 32.41 263 ALA A C 1
ATOM 2070 O O . ALA A 1 263 ? -14.284 -64.955 -37.987 1.00 32.41 263 ALA A O 1
ATOM 2071 N N . ASN A 1 264 ? -13.838 -66.835 -36.775 1.00 30.14 264 ASN A N 1
ATOM 2072 C CA . ASN A 1 264 ? -13.842 -67.945 -37.736 1.00 30.14 264 ASN A CA 1
ATOM 2073 C C . ASN A 1 264 ? -12.547 -68.355 -38.470 1.00 30.14 264 ASN A C 1
ATOM 2075 O O . ASN A 1 264 ? -11.993 -67.632 -39.286 1.00 30.14 264 ASN A O 1
ATOM 2079 N N . SER A 1 265 ? -12.255 -69.653 -38.275 1.00 29.89 265 SER A N 1
ATOM 2080 C CA . SER A 1 265 ? -11.853 -70.653 -39.281 1.00 29.89 265 SER A CA 1
ATOM 2081 C C . SER A 1 265 ? -10.388 -71.121 -39.332 1.00 29.89 265 SER A C 1
ATOM 2083 O O . SER A 1 265 ? -9.525 -70.500 -39.937 1.00 29.89 265 SER A O 1
ATOM 2085 N N . PHE A 1 266 ? -10.180 -72.312 -38.752 1.00 33.66 266 PHE A N 1
ATOM 2086 C CA . PHE A 1 266 ? -9.374 -73.459 -39.211 1.00 33.66 266 PHE A CA 1
ATOM 2087 C C . PHE A 1 266 ? -8.320 -73.260 -40.327 1.00 33.66 266 PHE A C 1
ATOM 2089 O O . PHE A 1 266 ? -8.671 -73.025 -41.477 1.00 33.66 266 PHE A O 1
ATOM 2096 N N . SER A 1 267 ? -7.052 -73.617 -40.062 1.00 36.09 267 SER A N 1
ATOM 2097 C CA . SER A 1 267 ? -6.436 -74.909 -40.463 1.00 36.09 267 SER A CA 1
ATOM 2098 C C . SER A 1 267 ? -4.888 -74.890 -40.529 1.00 36.09 267 SER A C 1
ATOM 2100 O O . SER A 1 267 ? -4.259 -74.060 -41.164 1.00 36.09 267 SER A O 1
ATOM 2102 N N . ARG A 1 268 ? -4.302 -75.861 -39.814 1.00 35.25 268 ARG A N 1
ATOM 2103 C CA . ARG A 1 268 ? -3.122 -76.712 -40.094 1.00 35.25 268 ARG A CA 1
ATOM 2104 C C . ARG A 1 268 ? -1.976 -76.271 -41.056 1.00 35.25 268 ARG A C 1
ATOM 2106 O O . ARG A 1 268 ? -2.146 -76.270 -42.262 1.00 35.25 268 ARG A O 1
ATOM 2113 N N . VAL A 1 269 ? -0.754 -76.316 -40.485 1.00 32.50 269 VAL A N 1
ATOM 2114 C CA . VAL A 1 269 ? 0.400 -77.200 -40.848 1.00 32.50 269 VAL A CA 1
ATOM 2115 C C . VAL A 1 269 ? 1.362 -76.828 -42.016 1.00 32.50 269 VAL A C 1
ATOM 2117 O O . VAL A 1 269 ? 0.992 -76.861 -43.178 1.00 32.50 269 VAL A O 1
ATOM 2120 N N . ARG A 1 270 ? 2.665 -76.760 -41.638 1.00 35.06 270 ARG A N 1
ATOM 2121 C CA . ARG A 1 270 ? 3.945 -77.124 -42.331 1.00 35.06 270 ARG A CA 1
ATOM 2122 C C . ARG A 1 270 ? 4.681 -76.156 -43.298 1.00 35.06 270 ARG A C 1
ATOM 2124 O O . ARG A 1 270 ? 4.256 -75.963 -44.423 1.00 35.06 270 ARG A O 1
ATOM 2131 N N . LYS A 1 271 ? 5.954 -75.901 -42.914 1.00 32.97 271 LYS A N 1
ATOM 2132 C CA . LYS A 1 271 ? 7.228 -76.336 -43.571 1.00 32.97 271 LYS A CA 1
ATOM 2133 C C . LYS A 1 271 ? 8.081 -75.289 -44.339 1.00 32.97 271 LYS A C 1
ATOM 2135 O O . LYS A 1 271 ? 7.667 -74.811 -45.376 1.00 32.97 271 LYS A O 1
ATOM 2140 N N . TRP A 1 272 ? 9.314 -75.120 -43.813 1.00 32.12 272 TRP A N 1
ATOM 2141 C CA . TRP A 1 272 ? 10.664 -74.864 -44.402 1.00 32.12 272 TRP A CA 1
ATOM 2142 C C . TRP A 1 272 ? 10.874 -73.684 -45.381 1.00 32.12 272 TRP A C 1
ATOM 2144 O O . TRP A 1 272 ? 10.151 -73.561 -46.353 1.00 32.12 272 TRP A O 1
ATOM 2154 N N . VAL A 1 273 ? 11.760 -72.721 -45.065 1.00 32.16 273 VAL A N 1
ATOM 2155 C CA . VAL A 1 273 ? 13.235 -72.629 -45.318 1.00 32.16 273 VAL A CA 1
ATOM 2156 C C . VAL A 1 273 ? 13.597 -72.353 -46.789 1.00 32.16 273 VAL A C 1
ATOM 2158 O O . VAL A 1 273 ? 13.380 -73.213 -47.636 1.00 32.16 273 VAL A O 1
ATOM 2161 N N . SER A 1 274 ? 14.164 -71.160 -47.042 1.00 36.94 274 SER A N 1
ATOM 2162 C CA . SER A 1 274 ? 15.433 -70.881 -47.759 1.00 36.94 274 SER A CA 1
ATOM 2163 C C . SER A 1 274 ? 15.419 -69.566 -48.545 1.00 36.94 274 SER A C 1
ATOM 2165 O O . SER A 1 274 ? 14.434 -69.214 -49.186 1.00 36.94 274 SER A O 1
ATOM 2167 N N . ASP A 1 275 ? 16.577 -68.909 -48.496 1.00 38.97 275 ASP A N 1
ATOM 2168 C CA . ASP A 1 275 ? 17.037 -67.723 -49.223 1.00 38.97 275 ASP A CA 1
ATOM 2169 C C . ASP A 1 275 ? 16.810 -67.774 -50.748 1.00 38.97 275 ASP A C 1
ATOM 2171 O O . ASP A 1 275 ? 16.813 -68.854 -51.337 1.00 38.97 275 ASP A O 1
ATOM 2175 N N . ASN A 1 276 ? 16.717 -66.618 -51.423 1.00 37.03 276 ASN A N 1
ATOM 2176 C CA . ASN A 1 276 ? 17.852 -66.033 -52.161 1.00 37.03 276 ASN A CA 1
ATOM 2177 C C . ASN A 1 276 ? 17.472 -64.758 -52.951 1.00 37.03 276 ASN A C 1
ATOM 2179 O O . ASN A 1 276 ? 16.317 -64.508 -53.283 1.00 37.03 276 ASN A O 1
ATOM 2183 N N . ALA A 1 277 ? 18.509 -63.978 -53.246 1.00 37.50 277 ALA A N 1
ATOM 2184 C CA . ALA A 1 277 ? 18.562 -62.688 -53.926 1.00 37.50 277 ALA A CA 1
ATOM 2185 C C . ALA A 1 277 ? 18.240 -62.669 -55.442 1.00 37.50 277 ALA A C 1
ATOM 2187 O O . ALA A 1 277 ? 18.404 -63.674 -56.132 1.00 37.50 277 ALA A O 1
ATOM 2188 N N . SER A 1 278 ? 17.878 -61.477 -55.950 1.00 37.25 278 SER A N 1
ATOM 2189 C CA . SER A 1 278 ? 18.288 -60.792 -57.216 1.00 37.25 278 SER A CA 1
ATOM 2190 C C . SER A 1 278 ? 17.198 -59.771 -57.615 1.00 37.25 278 SER A C 1
ATOM 2192 O O . SER A 1 278 ? 16.022 -60.106 -57.622 1.00 37.25 278 SER A O 1
ATOM 2194 N N . SER A 1 279 ? 17.466 -58.459 -57.645 1.00 38.66 279 SER A N 1
ATOM 2195 C CA . SER A 1 279 ? 18.120 -57.649 -58.697 1.00 38.66 279 SER A CA 1
ATOM 2196 C C . SER A 1 279 ? 17.266 -57.464 -59.959 1.00 38.66 279 SER A C 1
ATOM 2198 O O . SER A 1 279 ? 17.018 -58.422 -60.685 1.00 38.66 279 SER A O 1
ATOM 2200 N N . GLY A 1 280 ? 16.897 -56.205 -60.217 1.00 35.75 280 GLY A N 1
ATOM 2201 C CA . GLY A 1 280 ? 16.204 -55.699 -61.403 1.00 35.75 280 GLY A CA 1
ATOM 2202 C C . GLY A 1 280 ? 15.767 -54.262 -61.176 1.00 35.75 280 GLY A C 1
ATOM 2203 O O . GLY A 1 280 ? 14.766 -54.093 -60.450 1.00 35.75 280 GLY A O 1
#

Secondary structure (DSSP, 8-state):
-HHHHHHHHHHHHHHHTT--TTS-GGGSHHHHHHHHHHHS-SSSHHHHHHHHHHHHHHHHSS--SB--HHHHHHHHHHHHHHHHHHHHTT-HHHHHHHHHHHTT-EEE-TTS-EEEGGGGGTTSGGGG-HHHHHHHHHHHHHS---TTS-HHHHHHHHHHHHHHHHHHHT--HHHHHHHHHHHHHHTT--HHHHHHHHHHHHHHHHHHHHHH-S-GGGTTS----PPP-PPPPP---------------SSSTTS-------------------------

Radius of gyration: 31.25 Å; Cα contacts (8 Å, |Δi|>4): 240; chains: 1; bounding box: 59×98×84 Å

pLDDT: mean 80.89, std 24.76, range [28.5, 98.62]

Organism: Brassica napus (NCBI:txid3708)

Sequence (280 aa):
MVLDIKVKLQGLWLRLLKLGSDEDPLSSFEYGTILALIESDAEGIGGSGFIECIREHLKNSDWNGGLTVEQFIAVKELLKMAVSRAASRNDLSTVQYALEVSAEMFKKDANNVSDYVQRHLISIPIWEELRFWEGYFEYLMEQPANDSVNYATLVTARLIIVASHMAGLGLSDTEAWNMIETIAEKQKLGYKLLIKLRGFLSHVQQLRVGYWGASSFKQQSISSGLPSPRPKADASDETQQPSEASGRSWVQSMFSRDTASRANSFSRVRKWVSDNASSG